Protein AF-0000000086521861 (afdb_homodimer)

Sequence (276 aa):
MRYLLDTNILSEQTKPLPDPNVISRLELDGIFACTSATVWHELWHGIHLMPTSQRQQELTDYMTMLVEDGLEILPFCQHAAEWLAQERVRLKRLGLTPSKYDSEIAAVAIVNHLTIVTRNVDDFASFADVRVENWFGLMRYLLDTNILSEQTKPLPDPNVISRLELDGIFACTSATVWHELWHGIHLMPTSQRQQELTDYMTMLVEDGLEILPFCQHAAEWLAQERVRLKRLGLTPSKYDSEIAAVAIVNHLTIVTRNVDDFASFADVRVENWFGL

pLDDT: mean 96.85, std 4.23, range [57.0, 98.94]

Organism: NCBI:txid111769

Solvent-accessible surface area (backbone atoms only — not comparable to full-atom values): 14800 Å² total; per-residue (Å²): 132,40,33,32,44,31,58,66,50,64,52,34,75,74,42,97,78,47,59,66,39,42,53,51,47,42,73,72,47,41,92,42,37,30,28,37,11,67,41,52,18,51,53,49,27,55,49,64,67,46,64,95,45,73,66,38,50,52,51,52,51,49,57,52,45,43,48,74,72,59,47,45,56,39,42,43,27,51,67,21,19,52,51,36,17,53,49,51,49,57,34,45,75,72,74,43,80,75,54,68,65,56,46,50,50,50,20,40,25,51,74,65,68,24,32,34,32,28,79,64,56,74,76,49,65,83,50,83,87,57,45,71,43,61,52,64,93,105,132,40,34,30,44,31,58,65,50,64,53,36,77,74,43,96,78,47,58,65,38,42,55,51,46,42,74,73,46,41,91,41,37,29,30,37,11,68,40,51,18,52,54,48,28,54,48,65,66,45,65,95,45,72,66,40,51,52,51,52,51,48,56,53,46,43,48,73,72,59,48,45,57,40,42,44,27,50,67,21,19,53,52,36,18,53,50,52,47,56,34,44,77,71,75,43,80,74,55,70,67,56,46,50,51,50,21,40,24,50,74,66,67,26,31,34,31,30,80,64,55,75,77,48,64,83,51,85,88,56,46,72,42,62,52,62,91,104

Radius of gyration: 19.97 Å; Cα contacts (8 Å, |Δi|>4): 430; chains: 2; bounding box: 39×59×50 Å

Secondary structure (DSSP, 8-state):
--EEE-HHHHHHTTSSS--HHHHHHHHHHGGGEEEEHHHHHHHHHHHHHSPSSHHHHHHHHHHHHHHHTT-EEE-B-HHHHHHHHHHHHHHHHTT----HHHHHHHHHHHHTT-EEE-S-GGGGTTSTT-EEE--TT-/--EEE-HHHHHHTTSSS--HHHHHHHHHHGGGEEEEHHHHHHHHHHHHHSPSSHHHHHHHHHHHHHHHTT-EEE-B-HHHHHHHHHHHHHHHHTT----HHHHHHHHHHHHTT-EEE-S-GGGGTTSTT-EEE--TT-

Nearest PDB structures (foldseek):
  5ecy-assembly1_E  TM=9.125E-01  e=4.228E-10  Shigella flexneri
  5ecw-assembly1_A  TM=8.843E-01  e=7.885E-10  Shigella flexneri
  3zvk-assembly1_B  TM=8.730E-01  e=5.097E-10  Rickettsia felis
  3tnd-assembly1_G  TM=8.918E-01  e=2.421E-09  Shigella flexneri
  9h6a-assembly1_A  TM=9.054E-01  e=4.243E-09  Escherichia coli KLY

Foldseek 3Di:
DAEAEALCLLVQVLDPDHFVLSVVCCVVRVVRYAYEPLRVVVQVVVLVPDPDDPSSVVSVVSSVVCVVVPHHYHYLDPQLVVLLVVQQVVQVVVVHDADPSLSSRQSRCVVVVHEYEDCPVVSCVSGPPHHYDYSGPD/DAEAEALCLLVQVLDPDHFPLSVVCCVVRVVRYAYEPLRVVVQVVVLVPDPDDPSSVVSVVSSVVCVVVPHHYHYLDPQLVVLLVVQCVVQVVVVHDADPSLSSRQSRCVVVVHEYEDCPVVSCVSGPPHHYDYSGPD

InterPro domains:
  IPR002716 PIN domain [PF01850] (3-128)
  IPR029060 PIN-like domain superfamily [SSF88723] (1-136)
  IPR050556 Type II toxin-antitoxin system RNase [PTHR33653] (1-135)

Structure (mmCIF, N/CA/C/O backbone):
data_AF-0000000086521861-model_v1
#
loop_
_entity.id
_entity.type
_entity.pdbx_description
1 polymer 'Type II toxin-antitoxin system VapC family toxin'
#
loop_
_atom_site.group_PDB
_atom_site.id
_atom_site.type_symbol
_atom_site.label_atom_id
_atom_site.label_alt_id
_atom_site.label_comp_id
_atom_site.label_asym_id
_atom_site.label_entity_id
_atom_site.label_seq_id
_atom_site.pdbx_PDB_ins_code
_atom_site.Cartn_x
_atom_site.Cartn_y
_atom_site.Cartn_z
_atom_site.occupancy
_atom_site.B_iso_or_equiv
_atom_site.auth_seq_id
_atom_site.auth_comp_id
_atom_site.auth_asym_id
_atom_site.auth_atom_id
_atom_site.pdbx_PDB_model_num
ATOM 1 N N . MET A 1 1 ? 4.352 -3.938 -24.75 1 82.62 1 MET A N 1
ATOM 2 C CA . MET A 1 1 ? 3.375 -3.811 -23.672 1 82.62 1 MET A CA 1
ATOM 3 C C . MET A 1 1 ? 3.822 -4.59 -22.438 1 82.62 1 MET A C 1
ATOM 5 O O . MET A 1 1 ? 4.434 -5.652 -22.562 1 82.62 1 MET A O 1
ATOM 9 N N . ARG A 1 2 ? 3.777 -3.975 -21.266 1 96 2 ARG A N 1
ATOM 10 C CA . ARG A 1 2 ? 4.125 -4.703 -20.047 1 96 2 ARG A CA 1
ATOM 11 C C . ARG A 1 2 ? 2.877 -5.031 -19.234 1 96 2 ARG A C 1
ATOM 13 O O . ARG A 1 2 ? 1.851 -4.363 -19.359 1 96 2 ARG A O 1
ATOM 20 N N . TYR A 1 3 ? 2.977 -6.098 -18.484 1 98.56 3 TYR A N 1
ATOM 21 C CA . TYR A 1 3 ? 1.83 -6.656 -17.766 1 98.56 3 TYR A CA 1
ATOM 22 C C . TYR A 1 3 ? 2.076 -6.672 -16.266 1 98.56 3 TYR A C 1
ATOM 24 O O . TYR A 1 3 ? 3.184 -6.98 -15.82 1 98.56 3 TYR A O 1
ATOM 32 N N . LEU A 1 4 ? 1.048 -6.285 -15.57 1 98.88 4 LEU A N 1
ATOM 33 C CA . LEU A 1 4 ? 1.016 -6.492 -14.125 1 98.88 4 LEU A CA 1
ATOM 34 C C . LEU A 1 4 ? 0.157 -7.699 -13.766 1 98.88 4 LEU A C 1
ATOM 36 O O . LEU A 1 4 ? -1.066 -7.66 -13.914 1 98.88 4 LEU A O 1
ATOM 40 N N . LEU A 1 5 ? 0.805 -8.719 -13.312 1 98.69 5 LEU A N 1
ATOM 41 C CA . LEU A 1 5 ? 0.095 -9.961 -13.039 1 98.69 5 LEU A CA 1
ATOM 42 C C . LEU A 1 5 ? -0.582 -9.922 -11.672 1 98.69 5 LEU A C 1
ATOM 44 O O . LEU A 1 5 ? 0.065 -9.633 -10.664 1 98.69 5 LEU A O 1
ATOM 48 N N . ASP A 1 6 ? -1.857 -10.164 -11.68 1 98.31 6 ASP A N 1
ATOM 49 C CA . ASP A 1 6 ? -2.652 -10.25 -10.461 1 98.31 6 ASP A CA 1
ATOM 50 C C . ASP A 1 6 ? -2.469 -11.609 -9.781 1 98.31 6 ASP A C 1
ATOM 52 O O . AS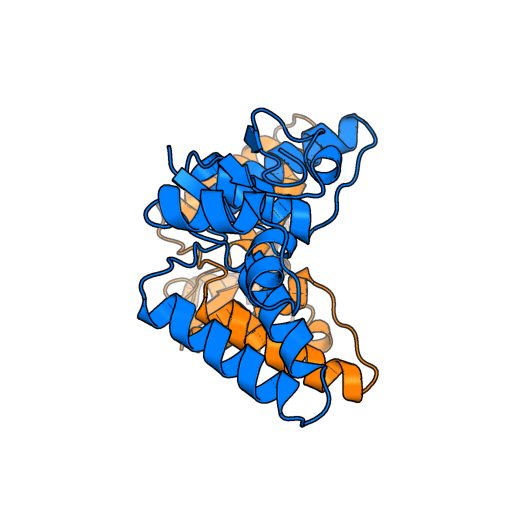P A 1 6 ? -1.785 -12.484 -10.312 1 98.31 6 ASP A O 1
ATOM 56 N N . THR A 1 7 ? -3.045 -11.703 -8.617 1 97.81 7 THR A N 1
ATOM 57 C CA . THR A 1 7 ? -2.875 -12.875 -7.773 1 97.81 7 THR A CA 1
ATOM 58 C C . THR A 1 7 ? -3.344 -14.133 -8.492 1 97.81 7 THR A C 1
ATOM 60 O O . THR A 1 7 ? -2.65 -15.156 -8.484 1 97.81 7 THR A O 1
ATOM 63 N N . ASN A 1 8 ? -4.484 -14.047 -9.164 1 97.19 8 ASN A N 1
ATOM 64 C CA . ASN A 1 8 ? -5.059 -15.25 -9.773 1 97.19 8 ASN A CA 1
ATOM 65 C C . ASN A 1 8 ? -4.227 -15.719 -10.961 1 97.19 8 ASN A C 1
ATOM 67 O O . ASN A 1 8 ? -4.254 -16.906 -11.312 1 97.19 8 ASN A O 1
ATOM 71 N N . ILE A 1 9 ? -3.447 -14.867 -11.57 1 97.75 9 ILE A N 1
ATOM 72 C CA . ILE A 1 9 ? -2.588 -15.266 -12.68 1 97.75 9 ILE A CA 1
ATOM 73 C C . ILE A 1 9 ? -1.362 -16 -12.141 1 97.75 9 ILE A C 1
ATOM 75 O O . ILE A 1 9 ? -1.031 -17.094 -12.617 1 97.75 9 ILE A O 1
ATOM 79 N N . LEU A 1 10 ? -0.712 -15.422 -11.164 1 97.38 10 LEU A N 1
ATOM 80 C CA . LEU A 1 10 ? 0.483 -16.031 -10.586 1 97.38 10 LEU A CA 1
ATOM 81 C C . LEU A 1 10 ? 0.15 -17.344 -9.906 1 97.38 10 LEU A C 1
ATOM 83 O O . LEU A 1 10 ? 0.899 -18.328 -10.031 1 97.38 10 LEU A O 1
ATOM 87 N N . SER A 1 11 ? -0.965 -17.391 -9.242 1 96.5 11 SER A N 1
ATOM 88 C CA . SER A 1 11 ? -1.351 -18.609 -8.539 1 96.5 11 SER A CA 1
ATOM 89 C C . SER A 1 11 ? -1.767 -19.703 -9.523 1 96.5 11 SER A C 1
ATOM 91 O O . SER A 1 11 ? -1.691 -20.891 -9.203 1 96.5 11 SER A O 1
ATOM 93 N N . GLU A 1 12 ? -2.215 -19.312 -10.672 1 96 12 GLU A N 1
ATOM 94 C CA . GLU A 1 12 ? -2.693 -20.281 -11.656 1 96 12 GLU A CA 1
ATOM 95 C C . GLU A 1 12 ? -1.597 -21.281 -12.031 1 96 12 GLU A C 1
ATOM 97 O O . GLU A 1 12 ? -1.862 -22.469 -12.203 1 96 12 GLU A O 1
ATOM 102 N N . GLN A 1 13 ? -0.402 -20.828 -12.102 1 92.88 13 GLN A N 1
ATOM 103 C CA . GLN A 1 13 ? 0.735 -21.625 -12.531 1 92.88 13 GLN A CA 1
ATOM 104 C C . GLN A 1 13 ? 1.032 -22.734 -11.531 1 92.88 13 GLN A C 1
ATOM 106 O O . GLN A 1 13 ? 1.73 -23.703 -11.852 1 92.88 13 GLN A O 1
ATOM 111 N N . THR A 1 14 ? 0.553 -22.594 -10.281 1 94.44 14 THR A N 1
ATOM 112 C CA . THR A 1 14 ? 0.896 -23.547 -9.227 1 94.44 14 THR A CA 1
ATOM 113 C C . THR A 1 14 ? -0.195 -24.594 -9.078 1 94.44 14 THR A C 1
ATOM 115 O O . THR A 1 14 ? -0.066 -25.516 -8.266 1 94.44 14 THR A O 1
ATOM 118 N N . LYS A 1 15 ? -1.236 -24.5 -9.852 1 94.5 15 LYS A N 1
ATOM 119 C CA . LYS A 1 15 ? -2.332 -25.453 -9.773 1 94.5 15 LYS A CA 1
ATOM 120 C C . LYS A 1 15 ? -1.964 -26.766 -10.461 1 94.5 15 LYS A C 1
ATOM 122 O O . LYS A 1 15 ? -1.198 -26.766 -11.43 1 94.5 15 LYS A O 1
ATOM 127 N N . PRO A 1 16 ? -2.613 -27.875 -9.938 1 93.31 16 PRO A N 1
ATOM 128 C CA . PRO A 1 16 ? -2.363 -29.172 -10.578 1 93.31 16 PRO A CA 1
ATOM 129 C C . PRO A 1 16 ? -2.787 -29.188 -12.047 1 93.31 16 PRO A C 1
ATOM 131 O O . PRO A 1 16 ? -2.1 -29.781 -12.883 1 93.31 16 PRO A O 1
ATOM 134 N N . LEU A 1 17 ? -3.896 -28.578 -12.344 1 95.12 17 LEU A N 1
ATOM 135 C CA . LEU A 1 17 ? -4.402 -28.453 -13.703 1 95.12 17 LEU A CA 1
ATOM 136 C C . LEU A 1 17 ? -4.617 -26.984 -14.062 1 95.12 17 LEU A C 1
ATOM 138 O O . LEU A 1 17 ? -5.754 -26.5 -14.078 1 95.12 17 LEU A O 1
ATOM 142 N N . PRO A 1 18 ? -3.512 -26.359 -14.383 1 96.62 18 PRO A N 1
A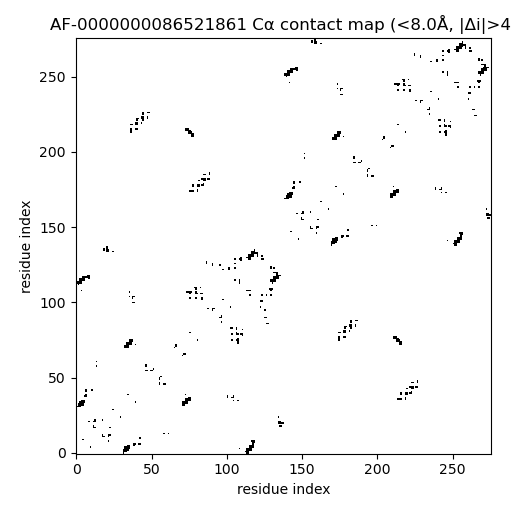TOM 143 C CA . PRO A 1 18 ? -3.627 -24.938 -14.703 1 96.62 18 PRO A CA 1
ATOM 144 C C . PRO A 1 18 ? -4.359 -24.688 -16.016 1 96.62 18 PRO A C 1
ATOM 146 O O . PRO A 1 18 ? -4.43 -25.562 -16.875 1 96.62 18 PRO A O 1
ATOM 149 N N . ASP A 1 19 ? -4.988 -23.5 -16.156 1 97.75 19 ASP A N 1
ATOM 150 C CA . ASP A 1 19 ? -5.613 -23.078 -17.406 1 97.75 19 ASP A CA 1
ATOM 151 C C . ASP A 1 19 ? -4.582 -23 -18.531 1 97.75 19 ASP A C 1
ATOM 153 O O . ASP A 1 19 ? -3.596 -22.266 -18.422 1 97.75 19 ASP A O 1
ATOM 157 N N . PRO A 1 20 ? -4.809 -23.719 -19.609 1 96.69 20 PRO A N 1
ATOM 158 C CA . PRO A 1 20 ? -3.777 -23.781 -20.641 1 96.69 20 PRO A CA 1
ATOM 159 C C . PRO A 1 20 ? -3.523 -22.438 -21.312 1 96.69 20 PRO A C 1
ATOM 161 O O . PRO A 1 20 ? -2.402 -22.156 -21.75 1 96.69 20 PRO A O 1
ATOM 164 N N . ASN A 1 21 ? -4.504 -21.609 -21.391 1 97.31 21 ASN A N 1
ATOM 165 C CA . ASN A 1 21 ? -4.324 -20.297 -22 1 97.31 21 ASN A CA 1
ATOM 166 C C . ASN A 1 21 ? -3.42 -19.406 -21.156 1 97.31 21 ASN A C 1
ATOM 168 O O . ASN A 1 21 ? -2.566 -18.688 -21.688 1 97.31 21 ASN A O 1
ATOM 172 N N . VAL A 1 22 ? -3.682 -19.422 -19.844 1 97.81 22 VAL A N 1
ATOM 173 C CA . VAL A 1 22 ? -2.838 -18.641 -18.938 1 97.81 22 VAL A CA 1
ATOM 174 C C . VAL A 1 22 ? -1.386 -19.094 -19.078 1 97.81 22 VAL A C 1
ATOM 176 O O . VAL A 1 22 ? -0.478 -18.266 -19.172 1 97.81 22 VAL A O 1
ATOM 179 N N . ILE A 1 23 ? -1.136 -20.422 -19.125 1 96.75 23 ILE A N 1
ATOM 180 C CA . ILE A 1 23 ? 0.213 -20.969 -19.219 1 96.75 23 ILE A CA 1
ATOM 181 C C . ILE A 1 23 ? 0.853 -20.547 -20.531 1 96.75 23 ILE A C 1
ATOM 183 O O . ILE A 1 23 ? 2.01 -20.109 -20.562 1 96.75 23 ILE A O 1
ATOM 187 N N . SER A 1 24 ? 0.107 -20.609 -21.625 1 96.62 24 SER A N 1
ATOM 188 C CA . SER A 1 24 ? 0.605 -20.219 -22.938 1 96.62 24 SER A CA 1
ATOM 189 C C . SER A 1 24 ? 0.989 -18.734 -22.969 1 96.62 24 SER A C 1
ATOM 191 O O . SER A 1 24 ? 2.043 -18.375 -23.5 1 96.62 24 SER A O 1
ATOM 193 N N . ARG A 1 25 ? 0.107 -17.922 -22.375 1 96.25 25 ARG A N 1
ATOM 194 C CA . ARG A 1 25 ? 0.368 -16.484 -22.359 1 96.25 25 ARG A CA 1
ATOM 195 C C . ARG A 1 25 ? 1.604 -16.172 -21.516 1 96.25 25 ARG A C 1
ATOM 197 O O . ARG A 1 25 ? 2.391 -15.289 -21.875 1 96.25 25 ARG A O 1
ATOM 204 N N . LEU A 1 26 ? 1.742 -16.844 -20.422 1 95.25 26 LEU A N 1
ATOM 205 C CA . LEU A 1 26 ? 2.918 -16.641 -19.578 1 95.25 26 LEU A CA 1
ATOM 206 C C . LEU A 1 26 ? 4.188 -17.047 -20.328 1 95.25 26 LEU A C 1
ATOM 208 O O . LEU A 1 26 ? 5.227 -16.406 -20.188 1 95.25 26 LEU A O 1
ATOM 212 N N . GLU A 1 27 ? 4.152 -18.109 -21.031 1 93.62 27 GLU A N 1
ATOM 213 C CA . GLU A 1 27 ? 5.301 -18.547 -21.812 1 93.62 27 GLU A CA 1
ATOM 214 C C . GLU A 1 27 ? 5.668 -17.531 -22.891 1 93.62 27 GLU A C 1
ATOM 216 O O . GLU A 1 27 ? 6.848 -17.281 -23.141 1 93.62 27 GLU A O 1
ATOM 221 N N . LEU A 1 28 ? 4.695 -16.922 -23.438 1 92.44 28 LEU A N 1
ATOM 222 C CA . LEU A 1 28 ? 4.895 -16.016 -24.562 1 92.44 28 LEU A CA 1
ATOM 223 C C . LEU A 1 28 ? 5.246 -14.609 -24.078 1 92.44 28 LEU A C 1
ATOM 225 O O . LEU A 1 28 ? 6.105 -13.945 -24.656 1 92.44 28 LEU A O 1
ATOM 229 N N . ASP A 1 29 ? 4.586 -14.195 -23 1 90.81 29 ASP A N 1
ATOM 230 C CA . ASP A 1 29 ? 4.629 -12.789 -22.625 1 90.81 29 ASP A CA 1
ATOM 231 C C . ASP A 1 29 ? 5.234 -12.609 -21.234 1 90.81 29 ASP A C 1
ATOM 233 O O . ASP A 1 29 ? 5.367 -11.484 -20.75 1 90.81 29 ASP A O 1
ATOM 237 N N . GLY A 1 30 ? 5.664 -13.711 -20.656 1 88.94 30 GLY A N 1
ATOM 238 C CA . GLY A 1 30 ? 6.137 -13.68 -19.281 1 88.94 30 GLY A CA 1
ATOM 239 C C . GLY A 1 30 ? 7.332 -12.766 -19.078 1 88.94 30 GLY A C 1
ATOM 240 O O . GLY A 1 30 ? 7.508 -12.188 -18 1 88.94 30 GLY A O 1
ATOM 241 N N . ILE A 1 31 ? 8.125 -12.586 -20.078 1 90.06 31 ILE A N 1
ATOM 242 C CA . ILE A 1 31 ? 9.328 -11.766 -20 1 90.06 31 ILE A CA 1
ATOM 243 C C . ILE A 1 31 ? 8.945 -10.297 -19.859 1 90.06 31 ILE A C 1
ATOM 245 O O . ILE A 1 31 ? 9.758 -9.477 -19.422 1 90.06 31 ILE A O 1
ATOM 249 N N . PHE A 1 32 ? 7.734 -9.945 -20.109 1 94 32 PHE A N 1
ATOM 250 C CA . PHE A 1 32 ? 7.242 -8.578 -20.016 1 94 32 PHE A CA 1
ATOM 251 C C . PHE A 1 32 ? 6.391 -8.391 -18.766 1 94 32 PHE A C 1
ATOM 253 O O . PHE A 1 32 ? 5.746 -7.352 -18.594 1 94 32 PHE A O 1
ATOM 260 N N . ALA A 1 33 ? 6.434 -9.375 -17.953 1 96.69 33 ALA A N 1
ATOM 261 C CA . ALA A 1 33 ? 5.512 -9.367 -16.812 1 96.69 33 ALA A CA 1
ATOM 262 C C . ALA A 1 33 ? 6.207 -8.883 -15.547 1 96.69 33 ALA A C 1
ATOM 264 O O . ALA A 1 33 ? 7.406 -9.102 -15.367 1 96.69 33 ALA A O 1
ATOM 265 N N . CYS A 1 34 ? 5.512 -8.172 -14.742 1 98.69 34 CYS A N 1
ATOM 266 C CA . CYS A 1 34 ? 5.832 -7.832 -13.359 1 98.69 34 CYS A CA 1
ATOM 267 C C . CYS A 1 34 ? 4.613 -8 -12.461 1 98.69 34 CYS A C 1
ATOM 269 O O . CYS A 1 34 ? 3.572 -8.484 -12.906 1 98.69 34 CYS A O 1
ATOM 271 N N . THR A 1 35 ? 4.805 -7.824 -11.227 1 98.81 35 THR A N 1
ATOM 272 C CA . THR A 1 35 ? 3.688 -7.773 -10.289 1 98.81 35 THR A CA 1
ATOM 273 C C . THR A 1 35 ? 3.887 -6.656 -9.273 1 98.81 35 THR A C 1
ATOM 275 O O . THR A 1 35 ? 4.883 -5.934 -9.32 1 98.81 35 THR A O 1
ATOM 278 N N . SER A 1 36 ? 2.85 -6.441 -8.477 1 98.88 36 SER A N 1
ATOM 279 C CA . SER A 1 36 ? 2.926 -5.363 -7.492 1 98.88 36 SER A CA 1
ATOM 280 C C . SER A 1 36 ? 3.26 -5.906 -6.105 1 98.88 36 SER A C 1
ATOM 282 O O . SER A 1 36 ? 2.988 -7.07 -5.805 1 98.88 36 SER A O 1
ATOM 284 N N . ALA A 1 37 ? 3.859 -5.023 -5.293 1 98.94 37 ALA A N 1
ATOM 285 C CA . ALA A 1 37 ? 4.109 -5.375 -3.898 1 98.94 37 ALA A CA 1
ATOM 286 C C . ALA A 1 37 ? 2.818 -5.773 -3.191 1 98.94 37 ALA A C 1
ATOM 288 O O . ALA A 1 37 ? 2.824 -6.641 -2.314 1 98.94 37 ALA A O 1
ATOM 289 N N . THR A 1 38 ? 1.705 -5.172 -3.582 1 98.88 38 THR A N 1
ATOM 290 C CA . THR A 1 38 ? 0.402 -5.496 -3.014 1 98.88 38 THR A CA 1
ATOM 291 C C . THR A 1 38 ? 0.018 -6.938 -3.334 1 98.88 38 THR A C 1
ATOM 293 O O . THR A 1 38 ? -0.397 -7.688 -2.447 1 98.88 38 THR A O 1
ATOM 296 N N . VAL A 1 39 ? 0.175 -7.348 -4.582 1 98.81 39 VAL A N 1
ATOM 297 C CA . VAL A 1 39 ? -0.106 -8.719 -4.992 1 98.81 39 VAL A CA 1
ATOM 298 C C . VAL A 1 39 ? 0.853 -9.68 -4.289 1 98.81 39 VAL A C 1
ATOM 300 O O . VAL A 1 39 ? 0.438 -10.727 -3.787 1 98.81 39 VAL A O 1
ATOM 303 N N . TRP A 1 40 ? 2.107 -9.25 -4.234 1 98.88 40 TRP A N 1
ATOM 304 C CA . TRP A 1 40 ? 3.15 -10.047 -3.6 1 98.88 40 TRP A CA 1
ATOM 305 C C . TRP A 1 40 ? 2.824 -10.305 -2.131 1 98.88 40 TRP A C 1
ATOM 307 O O . TRP A 1 40 ? 2.967 -11.43 -1.642 1 98.88 40 TRP A O 1
ATOM 317 N N . HIS A 1 41 ? 2.354 -9.297 -1.468 1 98.81 41 HIS A N 1
ATOM 318 C CA . HIS A 1 41 ? 1.919 -9.375 -0.077 1 98.81 41 HIS A CA 1
ATOM 319 C C . HIS A 1 41 ? 0.808 -10.398 0.1 1 98.81 41 HIS A C 1
ATOM 321 O O . HIS A 1 41 ? 0.866 -11.234 1.008 1 98.81 41 HIS A O 1
ATOM 327 N N . GLU A 1 42 ? -0.14 -10.359 -0.745 1 98.31 42 GLU A N 1
ATOM 328 C CA . GLU A 1 42 ? -1.287 -11.258 -0.643 1 98.31 42 GLU A CA 1
ATOM 329 C C . GLU A 1 42 ? -0.876 -12.703 -0.878 1 98.31 42 GLU A C 1
ATOM 331 O O . GLU A 1 42 ? -1.338 -13.609 -0.178 1 98.31 42 GLU A O 1
ATOM 336 N N . LEU A 1 43 ? -0.044 -12.914 -1.845 1 98.44 43 LEU A N 1
ATOM 337 C CA . LEU A 1 43 ? 0.421 -14.266 -2.158 1 98.44 43 LEU A CA 1
ATOM 338 C C . LEU A 1 43 ? 1.188 -14.859 -0.984 1 98.44 43 LEU A C 1
ATOM 340 O O . LEU A 1 43 ? 0.898 -15.977 -0.552 1 98.44 43 LEU A O 1
ATOM 344 N N . TRP A 1 44 ? 2.121 -14.086 -0.447 1 98.69 44 TRP A N 1
ATOM 345 C CA . TRP A 1 44 ? 2.896 -14.578 0.689 1 98.69 44 TRP A CA 1
ATOM 346 C C . TRP A 1 44 ? 2.002 -14.797 1.905 1 98.69 44 TRP A C 1
ATOM 348 O O . TRP A 1 44 ? 2.168 -15.773 2.639 1 98.69 44 TRP A O 1
ATOM 358 N N . HIS A 1 45 ? 1.092 -13.852 2.141 1 98.38 45 HIS A N 1
ATOM 359 C CA . HIS A 1 45 ? 0.171 -14.016 3.26 1 98.38 45 HIS A CA 1
ATOM 360 C C . HIS A 1 45 ? -0.586 -15.336 3.162 1 98.38 45 HIS A C 1
ATOM 362 O O . HIS A 1 45 ? -0.719 -16.062 4.156 1 98.38 45 HIS A O 1
ATOM 368 N N . GLY A 1 46 ? -1.092 -15.641 1.973 1 97.88 46 GLY A N 1
ATOM 369 C CA . GLY A 1 46 ? -1.777 -16.906 1.746 1 97.88 46 GLY A CA 1
ATOM 370 C C . GLY A 1 46 ? -0.915 -18.109 2.047 1 97.88 46 GLY A C 1
ATOM 371 O O . GLY A 1 46 ? -1.374 -19.078 2.674 1 97.88 46 GLY A O 1
ATOM 372 N N . ILE A 1 47 ? 0.282 -18.062 1.611 1 98.19 47 ILE A N 1
ATOM 373 C CA . ILE A 1 47 ? 1.209 -19.172 1.799 1 98.19 47 ILE A CA 1
ATOM 374 C C . ILE A 1 47 ? 1.493 -19.359 3.287 1 98.19 47 ILE A C 1
ATOM 376 O O . ILE A 1 47 ? 1.46 -20.484 3.795 1 98.19 47 ILE A O 1
ATOM 380 N N . HIS A 1 48 ? 1.7 -18.219 3.998 1 98 48 HIS A N 1
ATOM 381 C CA . HIS A 1 48 ? 2.041 -18.281 5.414 1 98 48 HIS A CA 1
ATOM 382 C C . HIS A 1 48 ? 0.866 -18.797 6.246 1 98 48 HIS A C 1
ATOM 384 O O . HIS A 1 48 ? 1.055 -19.281 7.359 1 98 48 HIS A O 1
ATOM 390 N N . LEU A 1 49 ? -0.341 -18.656 5.727 1 97.75 49 LEU A N 1
ATOM 391 C CA . LEU A 1 49 ? -1.53 -19.125 6.434 1 97.75 49 LEU A CA 1
ATOM 392 C C . LEU A 1 49 ? -1.667 -20.641 6.336 1 97.75 49 LEU A C 1
ATOM 394 O O . LEU A 1 49 ? -2.402 -21.25 7.113 1 97.75 49 LEU A O 1
ATOM 398 N N . MET A 1 50 ? -1.024 -21.219 5.336 1 97.38 50 MET A N 1
ATOM 399 C CA . MET A 1 50 ? -1.13 -22.656 5.117 1 97.38 50 MET A CA 1
ATOM 400 C C . MET A 1 50 ? -0.418 -23.422 6.227 1 97.38 50 MET A C 1
ATOM 402 O O . MET A 1 50 ? 0.609 -22.984 6.738 1 97.38 50 MET A O 1
ATOM 406 N N . PRO A 1 51 ? -0.996 -24.609 6.543 1 96.06 51 PRO A N 1
ATOM 407 C CA . PRO A 1 51 ? -0.22 -25.469 7.43 1 96.06 51 PRO A CA 1
ATOM 408 C C . PRO A 1 51 ? 1.088 -25.938 6.797 1 96.06 51 PRO A C 1
ATOM 410 O O . PRO A 1 51 ? 1.209 -25.969 5.57 1 96.06 51 PRO A O 1
ATOM 413 N N . THR A 1 52 ? 1.998 -26.25 7.762 1 95.5 52 THR A N 1
ATOM 414 C CA . THR A 1 52 ? 3.236 -26.844 7.266 1 95.5 52 THR A CA 1
ATOM 415 C C . THR A 1 52 ? 2.947 -28.125 6.477 1 95.5 52 THR A C 1
ATOM 417 O O . THR A 1 52 ? 2.303 -29.031 6.984 1 95.5 52 THR A O 1
ATOM 420 N N . SER A 1 53 ? 3.279 -28.109 5.219 1 97.12 53 SER A N 1
ATOM 421 C CA . SER A 1 53 ? 3.016 -29.219 4.293 1 97.12 53 SER A CA 1
ATOM 422 C C . SER A 1 53 ? 3.939 -29.141 3.078 1 97.12 53 SER A C 1
ATOM 424 O O . SER A 1 53 ? 4.652 -28.156 2.891 1 97.12 53 SER A O 1
ATOM 426 N N . GLN A 1 54 ? 3.98 -30.219 2.381 1 96.5 54 GLN A N 1
ATOM 427 C CA . GLN A 1 54 ? 4.727 -30.234 1.127 1 96.5 54 GLN A CA 1
ATOM 428 C C . GLN A 1 54 ? 4.219 -29.172 0.165 1 96.5 54 GLN A C 1
ATOM 430 O O . GLN A 1 54 ? 5.008 -28.531 -0.531 1 96.5 54 GLN A O 1
ATOM 435 N N . ARG A 1 55 ? 2.938 -28.969 0.2 1 96.06 55 ARG A N 1
ATOM 436 C CA . ARG A 1 55 ? 2.34 -27.969 -0.678 1 96.06 55 ARG A CA 1
ATOM 437 C C . ARG A 1 55 ? 2.809 -26.562 -0.309 1 96.06 55 ARG A C 1
ATOM 439 O O . ARG A 1 55 ? 3.127 -25.75 -1.187 1 96.06 55 ARG A O 1
ATOM 446 N N . GLN A 1 56 ? 2.805 -26.266 0.926 1 97.25 56 GLN A N 1
ATOM 447 C CA . GLN A 1 56 ? 3.287 -24.969 1.389 1 97.25 56 GLN A CA 1
ATOM 448 C C . GLN A 1 56 ? 4.734 -24.75 0.97 1 97.25 56 GLN A C 1
ATOM 450 O O . GLN A 1 56 ? 5.094 -23.656 0.532 1 97.25 56 GLN A O 1
ATOM 455 N N . GLN A 1 57 ? 5.543 -25.719 1.104 1 97.44 57 GLN A N 1
ATOM 456 C CA . GLN A 1 57 ? 6.949 -25.625 0.723 1 97.44 57 GLN A CA 1
ATOM 457 C C . GLN A 1 57 ? 7.098 -25.422 -0.783 1 97.44 57 GLN A C 1
ATOM 459 O O . GLN A 1 57 ? 7.93 -24.641 -1.231 1 97.44 57 GLN A O 1
ATOM 464 N N . GLU A 1 58 ? 6.34 -26.125 -1.503 1 96.62 58 GLU A N 1
ATOM 465 C CA . GLU A 1 58 ? 6.367 -26 -2.955 1 96.62 58 GLU A CA 1
ATOM 466 C C . GLU A 1 58 ? 6 -24.578 -3.383 1 96.62 58 GLU A C 1
ATOM 468 O O . GLU A 1 58 ? 6.621 -24.016 -4.289 1 96.62 58 GLU A O 1
ATOM 473 N N . LEU A 1 59 ? 5.023 -24.047 -2.764 1 97.62 59 LEU A N 1
ATOM 474 C CA . LEU A 1 59 ? 4.598 -22.688 -3.078 1 97.62 59 LEU A CA 1
ATOM 475 C C . LEU A 1 59 ? 5.664 -21.672 -2.666 1 97.62 59 LEU A C 1
ATOM 477 O O . LEU A 1 59 ? 5.914 -20.703 -3.383 1 97.62 59 LEU A O 1
ATOM 481 N N . THR A 1 60 ? 6.246 -21.859 -1.523 1 98 60 THR A N 1
ATOM 482 C CA . THR A 1 60 ? 7.348 -21.016 -1.073 1 98 60 THR A CA 1
ATOM 483 C C . THR A 1 60 ? 8.492 -21.047 -2.086 1 98 60 THR A C 1
ATOM 485 O O . THR A 1 60 ? 9.023 -19.984 -2.451 1 98 60 THR A O 1
ATOM 488 N N . ASP A 1 61 ? 8.836 -22.219 -2.555 1 97.75 61 ASP A N 1
ATOM 489 C CA . ASP A 1 61 ? 9.898 -22.375 -3.547 1 97.75 61 ASP A CA 1
ATOM 490 C C . ASP A 1 61 ? 9.523 -21.688 -4.859 1 97.75 61 ASP A C 1
ATOM 492 O O . ASP A 1 61 ? 10.375 -21.062 -5.496 1 97.75 61 ASP A O 1
ATOM 496 N N . TYR A 1 62 ? 8.305 -21.812 -5.18 1 97.38 62 TYR A N 1
ATOM 497 C CA . TYR A 1 62 ? 7.805 -21.172 -6.398 1 97.38 62 TYR A CA 1
ATOM 498 C C . TYR A 1 62 ? 7.957 -19.656 -6.332 1 97.38 62 TYR A C 1
ATOM 500 O O . TYR A 1 62 ? 8.469 -19.047 -7.266 1 97.38 62 TYR A O 1
ATOM 508 N N . MET A 1 63 ? 7.562 -19.062 -5.215 1 97.81 63 MET A N 1
ATOM 509 C CA . MET A 1 63 ? 7.66 -17.625 -5.027 1 97.81 63 MET A CA 1
ATOM 510 C C . MET A 1 63 ? 9.117 -17.172 -5.094 1 97.81 63 MET A C 1
ATOM 512 O O . MET A 1 63 ? 9.422 -16.156 -5.723 1 97.81 63 MET A O 1
ATOM 516 N N . THR A 1 64 ? 9.961 -17.891 -4.473 1 97.38 64 THR A N 1
ATOM 517 C CA . THR A 1 64 ? 11.391 -17.578 -4.465 1 97.38 64 THR A CA 1
ATOM 518 C C . THR A 1 64 ? 11.969 -17.656 -5.875 1 97.38 64 THR A C 1
ATOM 520 O O . THR A 1 64 ? 12.727 -16.781 -6.289 1 97.38 64 THR A O 1
ATOM 523 N N . MET A 1 65 ? 11.555 -18.656 -6.594 1 96.75 65 MET A N 1
ATOM 524 C CA . MET A 1 65 ? 12.031 -18.859 -7.961 1 96.75 65 MET A CA 1
ATOM 525 C C . MET A 1 65 ? 11.602 -17.719 -8.867 1 96.75 65 MET A C 1
ATOM 527 O O . MET A 1 65 ? 12.352 -17.297 -9.75 1 96.75 65 MET A O 1
ATOM 531 N N . LEU A 1 66 ? 10.398 -17.203 -8.672 1 96.69 66 LEU A N 1
ATOM 532 C CA . LEU A 1 66 ? 9.891 -16.109 -9.5 1 96.69 66 LEU A CA 1
ATOM 533 C C . LEU A 1 66 ? 10.812 -14.906 -9.422 1 96.69 66 LEU A C 1
ATOM 535 O O . LEU A 1 66 ? 11.141 -14.305 -10.453 1 96.69 66 LEU A O 1
ATOM 539 N N . VAL A 1 67 ? 11.242 -14.531 -8.25 1 96.88 67 VAL A N 1
ATOM 540 C CA . VAL A 1 67 ? 12.109 -13.375 -8.055 1 96.88 67 VAL A CA 1
ATOM 541 C C . VAL A 1 67 ? 13.5 -13.68 -8.609 1 96.88 67 VAL A C 1
ATOM 543 O O . VAL A 1 67 ? 14.125 -12.828 -9.25 1 96.88 67 VAL A O 1
ATOM 546 N N . GLU A 1 68 ? 13.953 -14.867 -8.359 1 96.38 68 GLU A N 1
ATOM 547 C CA . GLU A 1 68 ? 15.258 -15.281 -8.859 1 96.38 68 GLU A CA 1
ATOM 548 C C . GLU A 1 68 ? 15.297 -15.266 -10.391 1 96.38 68 GLU A C 1
ATOM 550 O O . GLU A 1 68 ? 16.328 -14.969 -10.984 1 96.38 68 GLU A O 1
ATOM 555 N N . ASP A 1 69 ? 14.219 -15.539 -10.953 1 95.31 69 ASP A N 1
ATOM 556 C CA . ASP A 1 69 ? 14.125 -15.594 -12.406 1 95.31 69 ASP A CA 1
ATOM 557 C C . ASP A 1 69 ? 13.891 -14.203 -13 1 95.31 69 ASP A C 1
ATOM 559 O O . ASP A 1 69 ? 13.75 -14.055 -14.211 1 95.31 69 ASP A O 1
ATOM 563 N N . GLY A 1 70 ? 13.781 -13.258 -12.109 1 95.75 70 GLY A N 1
ATOM 564 C CA . GLY A 1 70 ? 13.797 -11.891 -12.609 1 95.75 70 GLY A CA 1
ATOM 565 C C . GLY A 1 70 ? 12.445 -11.211 -12.547 1 95.75 70 GLY A C 1
ATOM 566 O O . GLY A 1 70 ? 12.266 -10.117 -13.078 1 95.75 70 GLY A O 1
ATOM 567 N N . LEU A 1 71 ? 11.422 -11.828 -11.961 1 97.56 71 LEU A N 1
ATOM 568 C CA . LEU A 1 71 ? 10.148 -11.133 -11.812 1 97.56 71 LEU A CA 1
ATOM 569 C C . LEU A 1 71 ? 10.312 -9.859 -10.977 1 97.56 71 LEU A C 1
ATOM 571 O O . LEU A 1 71 ? 10.773 -9.922 -9.836 1 97.56 71 LEU A O 1
ATOM 575 N N . GLU A 1 72 ? 9.984 -8.805 -11.648 1 98.25 72 GLU A N 1
ATOM 576 C CA . GLU A 1 72 ? 10.055 -7.527 -10.938 1 98.25 72 GLU A CA 1
ATOM 577 C C . GLU A 1 72 ? 8.836 -7.316 -10.055 1 98.25 72 GLU A C 1
ATOM 579 O O . GLU A 1 72 ? 7.703 -7.539 -10.492 1 98.25 72 GLU A O 1
ATOM 584 N N . ILE A 1 73 ? 9.039 -6.957 -8.789 1 98.81 73 ILE A N 1
ATOM 585 C CA . ILE A 1 73 ? 7.98 -6.57 -7.859 1 98.81 73 ILE A CA 1
ATOM 586 C C . ILE A 1 73 ? 7.93 -5.051 -7.742 1 98.81 73 ILE A C 1
ATOM 588 O O . ILE A 1 73 ? 8.812 -4.438 -7.129 1 98.81 73 ILE A O 1
ATOM 592 N N . LEU A 1 74 ? 6.918 -4.438 -8.289 1 98.88 74 LEU A N 1
ATOM 593 C CA . LEU A 1 74 ? 6.809 -2.984 -8.312 1 98.88 74 LEU A CA 1
ATOM 594 C C . LEU A 1 74 ? 6.203 -2.461 -7.016 1 98.88 74 LEU A C 1
ATOM 596 O O . LEU A 1 74 ? 5.262 -3.049 -6.484 1 98.88 74 LEU A O 1
ATOM 600 N N . PRO A 1 75 ? 6.734 -1.387 -6.504 1 98.94 75 PRO A N 1
ATOM 601 C CA . PRO A 1 75 ? 6.238 -0.839 -5.238 1 98.94 75 PRO A CA 1
ATOM 602 C C . PRO A 1 75 ? 5.02 0.063 -5.426 1 98.94 75 PRO A C 1
ATOM 604 O O . PRO A 1 75 ? 4.77 0.548 -6.531 1 98.94 75 PRO A O 1
ATOM 607 N N . PHE A 1 76 ? 4.172 0.165 -4.398 1 98.94 76 PHE A N 1
ATOM 608 C CA . PHE A 1 76 ? 3.275 1.307 -4.262 1 98.94 76 PHE A CA 1
ATOM 609 C C . PHE A 1 76 ? 4.051 2.559 -3.869 1 98.94 76 PHE A C 1
ATOM 611 O O . PHE A 1 76 ? 4.465 2.707 -2.717 1 98.94 76 PHE A O 1
ATOM 618 N N . CYS A 1 77 ? 4.27 3.436 -4.84 1 98.88 77 CYS A N 1
ATOM 619 C CA . CYS A 1 77 ? 5.195 4.555 -4.695 1 98.88 77 CYS A CA 1
ATOM 620 C C . CYS A 1 77 ? 4.441 5.871 -4.57 1 98.88 77 CYS A C 1
ATOM 622 O O . CYS A 1 77 ? 3.213 5.887 -4.496 1 98.88 77 CYS A O 1
ATOM 624 N N . GLN A 1 78 ? 5.227 6.945 -4.477 1 98.88 78 GLN A N 1
ATOM 625 C CA . GLN A 1 78 ? 4.676 8.289 -4.324 1 98.88 78 GLN A CA 1
ATOM 626 C C . GLN A 1 78 ? 3.689 8.609 -5.445 1 98.88 78 GLN A C 1
ATOM 628 O O . GLN A 1 78 ? 2.584 9.086 -5.188 1 98.88 78 GLN A O 1
ATOM 633 N N . HIS A 1 79 ? 4.055 8.336 -6.699 1 98.81 79 HIS A N 1
ATOM 634 C CA . HIS A 1 79 ? 3.203 8.648 -7.844 1 98.81 79 HIS A CA 1
ATOM 635 C C . HIS A 1 79 ? 1.914 7.836 -7.812 1 98.81 79 HIS A C 1
ATOM 637 O O . HIS A 1 79 ? 0.841 8.352 -8.133 1 98.81 79 HIS A O 1
ATOM 643 N N . ALA A 1 80 ? 2.041 6.586 -7.449 1 98.94 80 ALA A N 1
ATOM 644 C CA . ALA A 1 80 ? 0.859 5.738 -7.312 1 98.94 80 ALA A CA 1
ATOM 645 C C . ALA A 1 80 ? -0.065 6.262 -6.215 1 98.94 80 ALA A C 1
ATOM 647 O O . ALA A 1 80 ? -1.287 6.273 -6.379 1 98.94 80 ALA A O 1
ATOM 648 N N . ALA A 1 81 ? 0.517 6.656 -5.117 1 98.94 81 ALA A N 1
ATOM 649 C CA . ALA A 1 81 ? -0.246 7.207 -4 1 98.94 81 ALA A CA 1
ATOM 650 C C . ALA A 1 81 ? -1.041 8.438 -4.434 1 98.94 81 ALA A C 1
ATOM 652 O O . ALA A 1 81 ? -2.211 8.586 -4.074 1 98.94 81 ALA A O 1
ATOM 653 N N . GLU A 1 82 ? -0.415 9.281 -5.152 1 98.81 82 GLU A N 1
ATOM 654 C CA . GLU A 1 82 ? -1.042 10.523 -5.602 1 98.81 82 GLU A CA 1
ATOM 655 C C . GLU A 1 82 ? -2.172 10.242 -6.586 1 98.81 82 GLU A C 1
ATOM 657 O O . GLU A 1 82 ? -3.256 10.82 -6.48 1 98.81 82 GLU A O 1
ATOM 662 N N . TRP A 1 83 ? -1.914 9.383 -7.562 1 98.88 83 TRP A N 1
ATOM 663 C CA . TRP A 1 83 ? -2.975 9.008 -8.492 1 98.88 83 TRP A CA 1
ATOM 664 C C . TRP A 1 83 ? -4.16 8.398 -7.746 1 98.88 83 TRP A C 1
ATOM 666 O O . TRP A 1 83 ? -5.312 8.758 -7.996 1 98.88 83 TRP A O 1
ATOM 676 N N . LEU A 1 84 ? -3.848 7.504 -6.855 1 98.81 84 LEU A N 1
ATOM 677 C CA . LEU A 1 84 ? -4.902 6.789 -6.141 1 98.81 84 LEU A CA 1
ATOM 678 C C . LEU A 1 84 ? -5.73 7.75 -5.297 1 98.81 84 LEU A C 1
ATOM 680 O O . LEU A 1 84 ? -6.953 7.605 -5.203 1 98.81 84 LEU A O 1
ATOM 684 N N . ALA A 1 85 ? -5.074 8.672 -4.66 1 98.75 85 ALA A N 1
ATOM 685 C CA . ALA A 1 85 ? -5.785 9.648 -3.844 1 98.75 85 ALA A CA 1
ATOM 686 C C . ALA A 1 85 ? -6.855 10.367 -4.66 1 98.75 85 ALA A C 1
ATOM 688 O O . ALA A 1 85 ? -7.992 10.516 -4.211 1 98.75 85 ALA A O 1
ATOM 689 N N . GLN A 1 86 ? -6.473 10.789 -5.82 1 98.44 86 GLN A N 1
ATOM 690 C CA . GLN A 1 86 ? -7.398 11.484 -6.707 1 98.44 86 GLN A CA 1
ATOM 691 C C . GLN A 1 86 ? -8.492 10.547 -7.211 1 98.44 86 GLN A C 1
ATOM 693 O O . GLN A 1 86 ? -9.664 10.914 -7.242 1 98.44 86 GLN A O 1
ATOM 698 N N . GLU A 1 87 ? -8.141 9.406 -7.625 1 98.75 87 GLU A N 1
ATOM 699 C CA . GLU A 1 87 ? -9.07 8.43 -8.195 1 98.75 87 GLU A CA 1
ATOM 700 C C . GLU A 1 87 ? -10.109 8 -7.164 1 98.75 87 GLU A C 1
ATOM 702 O O . GLU A 1 87 ? -11.281 7.801 -7.504 1 98.75 87 GLU A O 1
ATOM 707 N N . ARG A 1 88 ? -9.727 7.809 -5.895 1 98.5 88 ARG A N 1
ATOM 708 C CA . ARG A 1 88 ? -10.656 7.422 -4.84 1 98.5 88 ARG A CA 1
ATOM 709 C C . ARG A 1 88 ? -11.742 8.477 -4.656 1 98.5 88 ARG A C 1
ATOM 711 O O . ARG A 1 88 ? -12.891 8.141 -4.363 1 98.5 88 ARG A O 1
ATOM 718 N N . VAL A 1 89 ? -11.367 9.719 -4.762 1 98.25 89 VAL A N 1
ATOM 719 C CA . VAL A 1 89 ? -12.352 10.797 -4.637 1 98.25 89 VAL A CA 1
ATOM 720 C C . VAL A 1 89 ? -13.336 10.727 -5.801 1 98.25 89 VAL A C 1
ATOM 722 O O . VAL A 1 89 ? -14.547 10.852 -5.602 1 98.25 89 VAL A O 1
ATOM 725 N N . ARG A 1 90 ? -12.758 10.547 -7.039 1 98.25 90 ARG A N 1
ATOM 726 C CA . ARG A 1 90 ? -13.625 10.398 -8.203 1 98.25 90 ARG A CA 1
ATOM 727 C C . ARG A 1 90 ? -14.609 9.25 -8.008 1 98.25 90 ARG A C 1
ATOM 729 O O . ARG A 1 90 ? -15.812 9.414 -8.227 1 98.25 90 ARG A O 1
ATOM 736 N N . LEU A 1 91 ? -14.195 8.125 -7.578 1 98.5 91 LEU A N 1
ATOM 737 C CA . LEU A 1 91 ? -15.016 6.934 -7.391 1 98.5 91 LEU A CA 1
ATOM 738 C C . LEU A 1 91 ? -16.031 7.145 -6.277 1 98.5 91 LEU A C 1
ATOM 740 O O . LEU A 1 91 ? -17.188 6.715 -6.395 1 98.5 91 LEU A O 1
ATOM 744 N N . LYS A 1 92 ? -15.57 7.812 -5.219 1 97.62 92 LYS A N 1
ATOM 745 C CA . LYS A 1 92 ? -16.5 8.109 -4.125 1 97.62 92 LYS A CA 1
ATOM 746 C C . LYS A 1 92 ? -17.672 8.945 -4.609 1 97.62 92 LYS A C 1
ATOM 748 O O . LYS A 1 92 ? -18.812 8.703 -4.219 1 97.62 92 LYS A O 1
ATOM 753 N N . ARG A 1 93 ? -17.406 9.898 -5.426 1 96.81 93 ARG A N 1
ATOM 754 C CA . ARG A 1 93 ? -18.453 10.758 -5.984 1 96.81 93 ARG A CA 1
ATOM 755 C C . ARG A 1 93 ? -19.438 9.945 -6.82 1 96.81 93 ARG A C 1
ATOM 757 O O . ARG A 1 93 ? -20.594 10.328 -6.957 1 96.81 93 ARG A O 1
ATOM 764 N N . LEU A 1 94 ? -19.016 8.844 -7.332 1 97.38 94 LEU A N 1
ATOM 765 C CA . LEU A 1 94 ? -19.844 7.953 -8.133 1 97.38 94 LEU A CA 1
ATOM 766 C C . LEU A 1 94 ? -20.516 6.898 -7.25 1 97.38 94 LEU A C 1
ATOM 768 O O . LEU A 1 94 ? -21.188 5.996 -7.754 1 97.38 94 LEU A O 1
ATOM 772 N N . GLY A 1 95 ? -20.266 6.941 -5.945 1 97.81 95 GLY A N 1
ATOM 773 C CA . GLY A 1 95 ? -20.859 5.992 -5.012 1 97.81 95 GLY A CA 1
ATOM 774 C C . GLY A 1 95 ? -20.141 4.652 -4.992 1 97.81 95 GLY A C 1
ATOM 775 O O . GLY A 1 95 ? -20.719 3.646 -4.57 1 97.81 95 GLY A O 1
ATOM 776 N N . LEU A 1 96 ? -18.938 4.605 -5.484 1 97.5 96 LEU A N 1
ATOM 777 C CA . LEU A 1 96 ? -18.156 3.375 -5.586 1 97.5 96 LEU A CA 1
ATOM 778 C C . LEU A 1 96 ? -17 3.377 -4.594 1 97.5 96 LEU A C 1
ATOM 780 O O . LEU A 1 96 ? -16.359 4.41 -4.383 1 97.5 96 LEU A O 1
ATOM 784 N N . THR A 1 97 ? -16.797 2.268 -3.912 1 95.19 97 THR A N 1
ATOM 785 C CA . THR A 1 97 ? -15.68 2.102 -2.982 1 95.19 97 THR A CA 1
ATOM 786 C C . THR A 1 97 ? -14.953 0.785 -3.242 1 95.19 97 THR A C 1
ATOM 788 O O . THR A 1 97 ? -15.164 -0.2 -2.531 1 95.19 97 THR A O 1
ATOM 791 N N . PRO A 1 98 ? -14.07 0.776 -4.223 1 94.81 98 PRO A N 1
ATOM 792 C CA . PRO A 1 98 ? -13.32 -0.455 -4.477 1 94.81 98 PRO A CA 1
ATOM 793 C C . PRO A 1 98 ? -12.461 -0.88 -3.285 1 94.81 98 PRO A C 1
ATOM 795 O O . PRO A 1 98 ? -12.195 -0.073 -2.389 1 94.81 98 PRO A O 1
ATOM 798 N N . SER A 1 99 ? -12.031 -2.156 -3.34 1 95.69 99 SER A N 1
ATOM 799 C CA . SER A 1 99 ? -11.156 -2.664 -2.285 1 95.69 99 SER A CA 1
ATOM 800 C C . SER A 1 99 ? -9.82 -1.934 -2.271 1 95.69 99 SER A C 1
ATOM 802 O O . SER A 1 99 ? -9.352 -1.466 -3.312 1 95.69 99 SER A O 1
ATOM 804 N N . LYS A 1 100 ? -9.25 -1.87 -1.103 1 95.31 100 LYS A N 1
ATOM 805 C CA . LYS A 1 100 ? -7.949 -1.226 -0.954 1 95.31 100 LYS A CA 1
ATOM 806 C C . LYS A 1 100 ? -6.895 -1.906 -1.822 1 95.31 100 LYS A C 1
ATOM 808 O O . LYS A 1 100 ? -6.07 -1.236 -2.445 1 95.31 100 LYS A O 1
ATOM 813 N N . TYR A 1 101 ? -6.922 -3.23 -1.796 1 97.06 101 TYR A N 1
ATOM 814 C CA . TYR A 1 101 ? -5.918 -3.969 -2.553 1 97.06 101 TYR A CA 1
ATOM 815 C C . TYR A 1 101 ? -6.09 -3.744 -4.051 1 97.06 101 TYR A C 1
ATOM 817 O O . TYR A 1 101 ? -5.121 -3.443 -4.754 1 97.06 101 TYR A O 1
ATOM 825 N N . ASP A 1 102 ? -7.301 -3.832 -4.535 1 98.12 102 ASP A N 1
ATOM 826 C CA . ASP A 1 102 ? -7.555 -3.572 -5.949 1 98.12 102 ASP A CA 1
ATOM 827 C C . ASP A 1 102 ? -7.176 -2.141 -6.32 1 98.12 102 ASP A C 1
ATOM 829 O O . ASP A 1 102 ? -6.645 -1.895 -7.406 1 98.12 102 ASP A O 1
ATOM 833 N N . SER A 1 103 ? -7.445 -1.242 -5.434 1 98.75 103 SER A N 1
ATOM 834 C CA . SER A 1 103 ? -7.121 0.164 -5.645 1 98.75 103 SER A CA 1
ATOM 835 C C . SER A 1 103 ? -5.617 0.369 -5.785 1 98.75 103 SER A C 1
ATOM 837 O O . SER A 1 103 ? -5.164 1.086 -6.68 1 98.75 103 SER A O 1
ATOM 839 N N . GLU A 1 104 ? -4.855 -0.255 -4.945 1 98.88 104 GLU A N 1
ATOM 840 C CA . GLU A 1 104 ? -3.4 -0.128 -5.016 1 98.88 104 GLU A CA 1
ATOM 841 C C . GLU A 1 104 ? -2.848 -0.781 -6.277 1 98.88 104 GLU A C 1
ATOM 843 O O . GLU A 1 104 ? -1.94 -0.242 -6.914 1 98.88 104 GLU A O 1
ATOM 848 N N . ILE A 1 105 ? -3.377 -1.929 -6.578 1 98.88 105 ILE A N 1
ATOM 849 C CA . ILE A 1 105 ? -2.951 -2.625 -7.785 1 98.88 105 ILE A CA 1
ATOM 850 C C . ILE A 1 105 ? -3.219 -1.75 -9.008 1 98.88 105 ILE A C 1
ATOM 852 O O . ILE A 1 105 ? -2.352 -1.596 -9.875 1 98.88 105 ILE A O 1
ATOM 856 N N . ALA A 1 106 ? -4.402 -1.154 -9.094 1 98.88 106 ALA A N 1
ATOM 857 C CA . ALA A 1 106 ? -4.754 -0.246 -10.18 1 98.88 106 ALA A CA 1
ATOM 858 C C . ALA A 1 106 ? -3.793 0.937 -10.242 1 98.88 106 ALA A C 1
ATOM 860 O O . ALA A 1 106 ? -3.338 1.32 -11.32 1 98.88 106 ALA A O 1
ATOM 861 N N . ALA A 1 107 ? -3.461 1.517 -9.148 1 98.94 107 ALA A N 1
ATOM 862 C CA . ALA A 1 107 ? -2.568 2.67 -9.078 1 98.94 107 ALA A CA 1
ATOM 863 C C . ALA A 1 107 ? -1.179 2.316 -9.602 1 98.94 107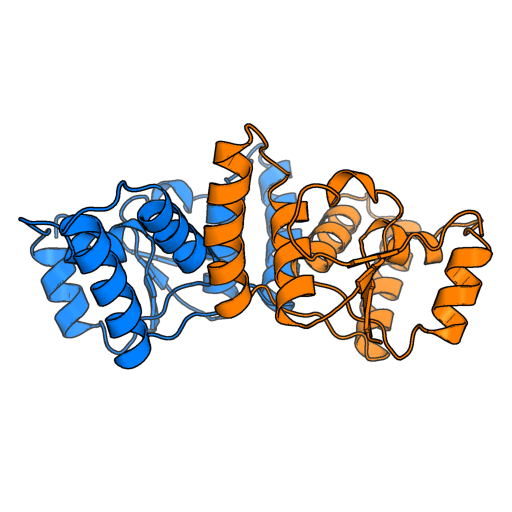 ALA A C 1
ATOM 865 O O . ALA A 1 107 ? -0.592 3.072 -10.383 1 98.94 107 ALA A O 1
ATOM 866 N N . VAL A 1 108 ? -0.663 1.165 -9.156 1 98.94 108 VAL A N 1
ATOM 867 C CA . VAL A 1 108 ? 0.656 0.725 -9.602 1 98.94 108 VAL A CA 1
ATOM 868 C C . VAL A 1 108 ? 0.644 0.5 -11.109 1 98.94 108 VAL A C 1
ATOM 870 O O . VAL A 1 108 ? 1.589 0.875 -11.812 1 98.94 108 VAL A O 1
ATOM 873 N N . ALA A 1 109 ? -0.421 -0.081 -11.594 1 98.88 109 ALA A N 1
ATOM 874 C CA . ALA A 1 109 ? -0.519 -0.347 -13.023 1 98.88 109 ALA A CA 1
ATOM 875 C C . ALA A 1 109 ? -0.529 0.952 -13.828 1 98.88 109 ALA A C 1
ATOM 877 O O . ALA A 1 109 ? 0.206 1.092 -14.805 1 98.88 109 ALA A O 1
ATOM 878 N N . ILE A 1 110 ? -1.331 1.89 -13.438 1 98.5 110 ILE A N 1
ATOM 879 C CA . ILE A 1 110 ? -1.544 3.109 -14.203 1 98.5 110 ILE A CA 1
ATOM 880 C C . ILE A 1 110 ? -0.254 3.926 -14.25 1 98.5 110 ILE A C 1
ATOM 882 O O . ILE A 1 110 ? 0.152 4.398 -15.312 1 98.5 110 ILE A O 1
ATOM 886 N N . VAL A 1 111 ? 0.452 4.078 -13.141 1 98.5 111 VAL A N 1
ATOM 887 C CA . VAL A 1 111 ? 1.598 4.984 -13.094 1 98.5 111 VAL A CA 1
ATOM 888 C C . VAL A 1 111 ? 2.787 4.348 -13.805 1 98.5 111 VAL A C 1
ATOM 890 O O . VAL A 1 111 ? 3.756 5.035 -14.141 1 98.5 111 VAL A O 1
ATOM 893 N N . ASN A 1 112 ? 2.73 3.049 -14.008 1 98.62 112 ASN A N 1
ATOM 894 C CA . ASN A 1 112 ? 3.801 2.354 -14.711 1 98.62 112 ASN A CA 1
ATOM 895 C C . ASN A 1 112 ? 3.383 1.975 -16.125 1 98.62 112 ASN A C 1
ATOM 897 O O . ASN A 1 112 ? 4.094 1.236 -16.812 1 98.62 112 ASN A O 1
ATOM 901 N N . HIS A 1 113 ? 2.217 2.389 -16.547 1 98.38 113 HIS A N 1
ATOM 902 C CA . HIS A 1 113 ? 1.699 2.174 -17.906 1 98.38 113 HIS A CA 1
ATOM 903 C C . HIS A 1 113 ? 1.604 0.687 -18.219 1 98.38 113 HIS A C 1
ATOM 905 O O . HIS A 1 113 ? 2.025 0.252 -19.297 1 98.38 113 HIS A O 1
ATOM 911 N N . LEU A 1 114 ? 1.057 -0.059 -17.281 1 98.69 114 LEU A N 1
ATOM 912 C CA . LEU A 1 114 ? 0.945 -1.507 -17.406 1 98.69 114 LEU A CA 1
ATOM 913 C C . LEU A 1 114 ? -0.502 -1.92 -17.656 1 98.69 114 LEU A C 1
ATOM 915 O O . LEU A 1 114 ? -1.43 -1.196 -17.297 1 98.69 114 LEU A O 1
ATOM 919 N N . THR A 1 115 ? -0.674 -3.047 -18.266 1 98.62 115 THR A N 1
ATOM 920 C CA . THR A 1 115 ? -1.96 -3.73 -18.344 1 98.62 115 THR A CA 1
ATOM 921 C C . THR A 1 115 ? -2.098 -4.758 -17.219 1 98.62 115 THR A C 1
ATOM 923 O O . THR A 1 115 ? -1.249 -5.641 -17.078 1 98.62 115 THR A O 1
ATOM 926 N N . ILE A 1 116 ? -3.184 -4.629 -16.453 1 98.81 116 ILE A N 1
ATOM 927 C CA . ILE A 1 116 ? -3.438 -5.613 -15.406 1 98.81 116 ILE A CA 1
ATOM 928 C C . ILE A 1 116 ? -3.965 -6.902 -16.031 1 98.81 116 ILE A C 1
ATOM 930 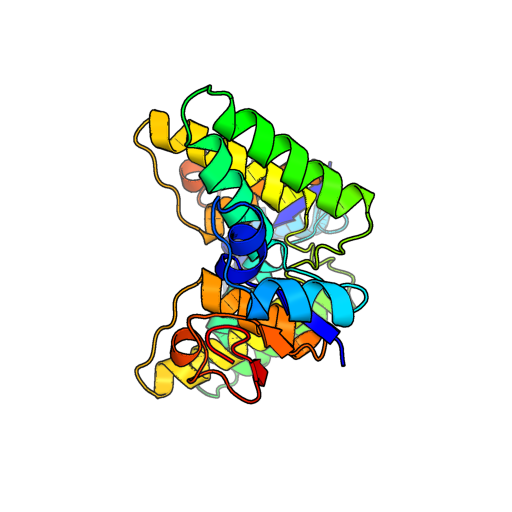O O . ILE A 1 116 ? -4.871 -6.871 -16.875 1 98.81 116 ILE A O 1
ATOM 934 N N . VAL A 1 117 ? -3.318 -7.973 -15.68 1 98.62 117 VAL A N 1
ATOM 935 C CA . VAL A 1 117 ? -3.828 -9.273 -16.094 1 98.62 117 VAL A CA 1
ATOM 936 C C . VAL A 1 117 ? -4.5 -9.969 -14.914 1 98.62 117 VAL A C 1
ATOM 938 O O . VAL A 1 117 ? -3.861 -10.234 -13.891 1 98.62 117 VAL A O 1
ATOM 941 N N . THR A 1 118 ? -5.766 -10.258 -15.07 1 98.5 118 THR A N 1
ATOM 942 C CA . THR A 1 118 ? -6.566 -10.82 -13.992 1 98.5 118 THR A CA 1
ATOM 943 C C . THR A 1 118 ? -7.777 -11.562 -14.547 1 98.5 118 THR A C 1
ATOM 945 O O . THR A 1 118 ? -8.219 -11.289 -15.672 1 98.5 118 THR A O 1
ATOM 948 N N . ARG A 1 119 ? -8.242 -12.5 -13.719 1 97.75 119 ARG A N 1
ATOM 949 C CA . ARG A 1 119 ? -9.523 -13.133 -14.031 1 97.75 119 ARG A CA 1
ATOM 950 C C . ARG A 1 119 ? -10.688 -12.234 -13.625 1 97.75 119 ARG A C 1
ATOM 952 O O . ARG A 1 119 ? -11.781 -12.336 -14.195 1 97.75 119 ARG A O 1
ATOM 959 N N . ASN A 1 120 ? -10.508 -11.398 -12.609 1 97.5 120 ASN A N 1
ATOM 960 C CA . ASN A 1 120 ? -11.562 -10.562 -12.031 1 97.5 120 ASN A CA 1
ATOM 961 C C . ASN A 1 120 ? -11.57 -9.172 -12.648 1 97.5 120 ASN A C 1
ATOM 963 O O . ASN A 1 120 ? -11.414 -8.172 -11.945 1 97.5 120 ASN A O 1
ATOM 967 N N . VAL A 1 121 ? -11.922 -9.109 -13.883 1 97.44 121 VAL A N 1
ATOM 968 C CA . VAL A 1 121 ? -11.82 -7.875 -14.656 1 97.44 121 VAL A CA 1
ATOM 969 C C . VAL A 1 121 ? -12.797 -6.84 -14.094 1 97.44 121 VAL A C 1
ATOM 971 O O . VAL A 1 121 ? -12.5 -5.641 -14.086 1 97.44 121 VAL A O 1
ATOM 974 N N . ASP A 1 122 ? -13.922 -7.258 -13.547 1 97.19 122 ASP A N 1
ATOM 975 C CA . ASP A 1 122 ? -14.969 -6.367 -13.055 1 97.19 122 ASP A CA 1
ATOM 976 C C . ASP A 1 122 ? -14.469 -5.551 -11.859 1 97.19 122 ASP A C 1
ATOM 978 O O . ASP A 1 122 ? -14.914 -4.422 -11.648 1 97.19 122 ASP A O 1
ATOM 982 N N . ASP A 1 123 ? -13.562 -6.133 -11.102 1 97.56 123 ASP A N 1
ATOM 983 C CA . ASP A 1 123 ? -13.031 -5.457 -9.922 1 97.56 123 ASP A CA 1
ATOM 984 C C . ASP A 1 123 ? -12.305 -4.168 -10.305 1 97.56 123 ASP A C 1
ATOM 986 O O . ASP A 1 123 ? -12.117 -3.283 -9.461 1 97.56 123 ASP A O 1
ATOM 990 N N . PHE A 1 124 ? -11.922 -4.02 -11.602 1 98.31 124 PHE A N 1
ATOM 991 C CA . PHE A 1 124 ? -11.086 -2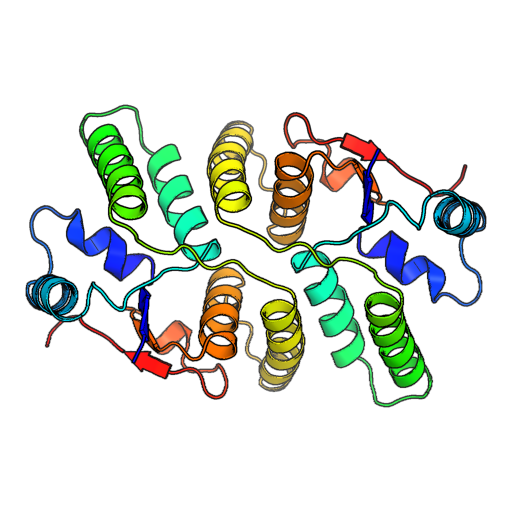.896 -12.008 1 98.31 124 PHE A CA 1
ATOM 992 C C . PHE A 1 124 ? -11.828 -2.002 -13 1 98.31 124 PHE A C 1
ATOM 994 O O . PHE A 1 124 ? -11.289 -0.988 -13.453 1 98.31 124 PHE A O 1
ATOM 1001 N N . ALA A 1 125 ? -13.055 -2.328 -13.281 1 96.75 125 ALA A N 1
ATOM 1002 C CA . ALA A 1 125 ? -13.82 -1.703 -14.359 1 96.75 125 ALA A CA 1
ATOM 1003 C C . ALA A 1 125 ? -14.109 -0.239 -14.047 1 96.75 125 ALA A C 1
ATOM 1005 O O . ALA A 1 125 ? -14.273 0.579 -14.953 1 96.75 125 ALA A O 1
ATOM 1006 N N . SER A 1 126 ? -14.141 0.131 -12.844 1 97.44 126 SER A N 1
ATOM 1007 C CA . SER A 1 126 ? -14.57 1.472 -12.461 1 97.44 126 SER A CA 1
ATOM 1008 C C . SER A 1 126 ? -13.398 2.453 -12.484 1 97.44 126 SER A C 1
ATOM 1010 O O . SER A 1 126 ? -13.602 3.67 -12.445 1 97.44 126 SER A O 1
ATOM 1012 N N . PHE A 1 127 ? -12.141 1.945 -12.469 1 98.44 127 PHE A N 1
ATOM 1013 C CA . PHE A 1 127 ? -10.977 2.826 -12.43 1 98.44 127 PHE A CA 1
ATOM 1014 C C . PHE A 1 127 ? -10.766 3.5 -13.773 1 98.44 127 PHE A C 1
ATOM 1016 O O . PHE A 1 127 ? -10.898 2.863 -14.82 1 98.44 127 PHE A O 1
ATOM 1023 N N . ALA A 1 128 ? -10.383 4.781 -13.758 1 97.44 128 ALA A N 1
ATOM 1024 C CA . ALA A 1 128 ? -10.18 5.543 -14.992 1 97.44 128 ALA A CA 1
ATOM 1025 C C . ALA A 1 128 ? -8.883 5.133 -15.68 1 97.44 128 ALA A C 1
ATOM 1027 O O . ALA A 1 128 ? -7.824 5.102 -15.047 1 97.44 128 ALA A O 1
ATOM 1028 N N . ASP A 1 129 ? -8.977 4.785 -16.922 1 97.62 129 ASP A N 1
ATOM 1029 C CA . ASP A 1 129 ? -7.863 4.629 -17.844 1 97.62 129 ASP A CA 1
ATOM 1030 C C . ASP A 1 129 ? -7.023 3.402 -17.5 1 97.62 129 ASP A C 1
ATOM 1032 O O . ASP A 1 129 ? -5.883 3.277 -17.938 1 97.62 129 ASP A O 1
ATOM 1036 N N . VAL A 1 130 ? -7.562 2.498 -16.641 1 98.06 130 VAL A N 1
ATOM 1037 C CA . VAL A 1 130 ? -6.844 1.277 -16.281 1 98.06 130 VAL A CA 1
ATOM 1038 C C . VAL A 1 130 ? -7.109 0.203 -17.344 1 98.06 130 VAL A C 1
ATOM 1040 O O . VAL A 1 130 ? -8.266 -0.068 -17.688 1 98.06 130 VAL A O 1
ATOM 1043 N N . ARG A 1 131 ? -5.988 -0.348 -17.906 1 98.25 131 ARG A N 1
ATOM 1044 C CA . ARG A 1 131 ? -6.094 -1.426 -18.891 1 98.25 131 ARG A CA 1
ATOM 1045 C C . ARG A 1 131 ? -6.086 -2.789 -18.203 1 98.25 131 ARG A C 1
ATOM 1047 O O . ARG A 1 131 ? -5.289 -3.029 -17.297 1 98.25 131 ARG A O 1
ATOM 1054 N N . VAL A 1 132 ? -7.02 -3.627 -18.656 1 98.44 132 VAL A N 1
ATOM 1055 C CA . VAL A 1 132 ? -7.145 -4.941 -18.047 1 98.44 132 VAL A CA 1
ATOM 1056 C C . VAL A 1 132 ? -7.289 -6.012 -19.125 1 98.44 132 VAL A C 1
ATOM 1058 O O . VAL A 1 132 ? -7.922 -5.777 -20.156 1 98.44 132 VAL A O 1
ATOM 1061 N N . GLU A 1 133 ? -6.652 -7.098 -18.938 1 97.81 133 GLU A N 1
ATOM 1062 C CA . GLU A 1 133 ? -6.809 -8.273 -19.797 1 97.81 133 GLU A CA 1
ATOM 1063 C C . GLU A 1 133 ? -7.133 -9.516 -18.969 1 97.81 133 GLU A C 1
ATOM 1065 O O . GLU A 1 133 ? -6.645 -9.656 -17.844 1 97.81 133 GLU A O 1
ATOM 1070 N N . ASN A 1 134 ? -7.973 -10.328 -19.5 1 98.19 134 ASN A N 1
ATOM 1071 C CA . ASN A 1 134 ? -8.234 -11.664 -18.984 1 98.19 134 ASN A CA 1
ATOM 1072 C C . ASN A 1 134 ? -7.598 -12.742 -19.859 1 98.19 134 ASN A C 1
ATOM 1074 O O . ASN A 1 134 ? -7.996 -12.93 -21.016 1 98.19 134 ASN A O 1
ATOM 1078 N N . TRP A 1 135 ? -6.664 -13.438 -19.266 1 97 135 TRP A N 1
ATOM 1079 C CA . TRP A 1 135 ? -5.93 -14.445 -20.031 1 97 135 TRP A CA 1
ATOM 1080 C C . TRP A 1 135 ? -6.617 -15.797 -19.953 1 97 135 TRP A C 1
ATOM 1082 O O . TRP A 1 135 ? -6.184 -16.766 -20.594 1 97 135 TRP A O 1
ATOM 1092 N N . PHE A 1 136 ? -7.699 -15.891 -19.109 1 96.38 136 PHE A N 1
ATOM 1093 C CA . PHE A 1 136 ? -8.406 -17.172 -18.953 1 96.38 136 PHE A CA 1
ATOM 1094 C C . PHE A 1 136 ? -9.305 -17.422 -20.156 1 96.38 136 PHE A C 1
ATOM 1096 O O . PHE A 1 136 ? -9.883 -16.484 -20.719 1 96.38 136 PHE A O 1
ATOM 1103 N N . GLY A 1 137 ? -9.734 -18.703 -20.297 1 81.19 137 GLY A N 1
ATOM 1104 C CA . GLY A 1 137 ? -10.75 -19.188 -21.219 1 81.19 137 GLY A CA 1
ATOM 1105 C C . GLY A 1 137 ? -10.461 -18.875 -22.672 1 81.19 137 GLY A C 1
ATOM 1106 O O . GLY A 1 137 ? -11.328 -19.016 -23.531 1 81.19 137 GLY A O 1
ATOM 1107 N N . LEU A 1 138 ? -9.156 -18.219 -23.109 1 57 138 LEU A N 1
ATOM 1108 C CA . LEU A 1 138 ? -9.156 -17.984 -24.547 1 57 138 LEU A CA 1
ATOM 1109 C C . LEU A 1 138 ? -9.031 -19.297 -25.312 1 57 138 LEU A C 1
ATOM 1111 O O . LEU A 1 138 ? -8.398 -20.234 -24.828 1 57 138 LEU A O 1
ATOM 1115 N N . MET B 1 1 ? 19.047 8.391 14.023 1 82.88 1 MET B N 1
ATOM 1116 C CA . MET B 1 1 ? 17.734 7.77 13.977 1 82.88 1 MET B CA 1
ATOM 1117 C C . MET B 1 1 ? 16.844 8.453 12.945 1 82.88 1 MET B C 1
ATOM 1119 O O . MET B 1 1 ? 16.938 9.664 12.742 1 82.88 1 MET B O 1
ATOM 1123 N N . ARG B 1 2 ? 16.172 7.68 12.078 1 95.94 2 ARG B N 1
ATOM 1124 C CA . ARG B 1 2 ? 15.258 8.281 11.117 1 95.94 2 ARG B CA 1
ATOM 1125 C C . ARG B 1 2 ? 13.805 8.023 11.516 1 95.94 2 ARG B C 1
ATOM 1127 O O . ARG B 1 2 ? 13.516 7.07 12.234 1 95.94 2 ARG B O 1
ATOM 1134 N N . TYR B 1 3 ? 12.953 8.938 11.102 1 98.56 3 TYR B N 1
ATOM 1135 C CA . TYR B 1 3 ? 11.562 8.945 11.531 1 98.56 3 TYR B CA 1
ATOM 1136 C C . TYR B 1 3 ? 10.617 8.812 10.336 1 98.56 3 TYR B C 1
ATOM 1138 O O . TYR B 1 3 ? 10.852 9.414 9.289 1 98.56 3 TYR B O 1
ATOM 1146 N N . LEU B 1 4 ? 9.633 7.98 10.539 1 98.88 4 LEU B N 1
ATOM 1147 C CA . LEU B 1 4 ? 8.5 7.938 9.617 1 98.88 4 LEU B CA 1
ATOM 1148 C C . LEU B 1 4 ? 7.305 8.703 10.188 1 98.88 4 LEU B C 1
ATOM 1150 O O . LEU B 1 4 ? 6.688 8.266 11.156 1 98.88 4 LEU B O 1
ATOM 1154 N N . LEU B 1 5 ? 7.02 9.797 9.562 1 98.69 5 LEU B N 1
ATOM 1155 C CA . LEU B 1 5 ? 5.965 10.664 10.086 1 98.69 5 LEU B CA 1
ATOM 1156 C C . LEU B 1 5 ? 4.59 10.172 9.641 1 98.69 5 LEU B C 1
ATOM 1158 O O . LEU B 1 5 ? 4.352 9.992 8.445 1 98.69 5 LEU B O 1
ATOM 1162 N N . ASP B 1 6 ? 3.738 9.953 10.594 1 98.31 6 ASP B N 1
ATOM 1163 C CA . ASP B 1 6 ? 2.352 9.562 10.344 1 98.31 6 ASP B CA 1
ATOM 1164 C C . ASP B 1 6 ? 1.501 10.773 9.969 1 98.31 6 ASP B C 1
ATOM 1166 O O . ASP B 1 6 ? 1.986 11.906 9.977 1 98.31 6 ASP B O 1
ATOM 1170 N N . THR B 1 7 ? 0.285 10.484 9.609 1 97.75 7 THR B N 1
ATOM 1171 C CA . THR B 1 7 ? -0.63 11.5 9.102 1 97.75 7 THR B CA 1
ATOM 1172 C C . THR B 1 7 ? -0.828 12.617 10.125 1 97.75 7 THR B C 1
ATOM 1174 O O . THR B 1 7 ? -0.763 13.797 9.781 1 97.75 7 THR B O 1
ATOM 1177 N N . ASN B 1 8 ? -1.011 12.25 11.383 1 97.12 8 ASN B N 1
ATOM 1178 C CA . ASN B 1 8 ? -1.333 13.25 12.391 1 97.12 8 ASN B CA 1
ATOM 1179 C C . ASN B 1 8 ? -0.142 14.156 12.68 1 97.12 8 ASN B C 1
ATOM 1181 O O . ASN B 1 8 ? -0.316 15.297 13.117 1 97.12 8 ASN B O 1
ATOM 1185 N N . ILE B 1 9 ? 1.06 13.727 12.391 1 97.75 9 ILE B N 1
ATOM 1186 C CA . ILE B 1 9 ? 2.238 14.562 12.586 1 97.75 9 ILE B CA 1
ATOM 1187 C C . ILE B 1 9 ? 2.34 15.586 11.453 1 97.75 9 ILE B C 1
ATOM 1189 O O . ILE B 1 9 ? 2.5 16.781 11.703 1 97.75 9 ILE B O 1
ATOM 1193 N N . LEU B 1 10 ? 2.229 15.125 10.242 1 97.38 10 LEU B N 1
ATOM 1194 C CA . LEU B 1 10 ? 2.324 16 9.078 1 97.38 10 LEU B CA 1
ATOM 1195 C C . LEU B 1 10 ? 1.181 17.016 9.062 1 97.38 10 LEU B C 1
ATOM 1197 O O . LEU B 1 10 ? 1.39 18.188 8.766 1 97.38 10 LEU B O 1
ATOM 1201 N N . SER B 1 11 ? 0.022 16.562 9.422 1 96.5 11 SER B N 1
ATOM 1202 C CA . SER B 1 11 ? -1.137 17.453 9.414 1 96.5 11 SER B CA 1
ATOM 1203 C C . SER B 1 11 ? -1.067 18.469 10.547 1 96.5 11 SER B C 1
ATOM 1205 O O . SER B 1 11 ? -1.67 19.531 10.469 1 96.5 11 SER B O 1
ATOM 1207 N N . GLU B 1 12 ? -0.375 18.141 11.578 1 96.06 12 GLU B N 1
ATOM 1208 C CA . GLU B 1 12 ? -0.302 19.031 12.742 1 96.06 12 GLU B CA 1
ATOM 1209 C C . GLU B 1 12 ? 0.277 20.391 12.367 1 96.06 12 GLU B C 1
ATOM 1211 O O . GLU B 1 12 ? -0.176 21.422 12.859 1 96.06 12 GLU B O 1
ATOM 1216 N N . GLN B 1 13 ? 1.205 20.391 11.484 1 92.94 13 GLN B N 1
ATOM 1217 C CA . GLN B 1 13 ? 1.914 21.609 11.086 1 92.94 13 GLN B CA 1
ATOM 1218 C C . GLN B 1 13 ? 0.981 22.578 10.367 1 92.94 13 GLN B C 1
ATOM 1220 O O . GLN B 1 13 ? 1.294 23.766 10.234 1 92.94 13 GLN B O 1
ATOM 1225 N N . THR B 1 14 ? -0.153 22.078 9.844 1 94.44 14 THR B N 1
ATOM 1226 C CA . THR B 1 14 ? -1.038 22.906 9.039 1 94.44 14 THR B CA 1
ATOM 1227 C C . THR B 1 14 ? -2.174 23.469 9.883 1 94.44 14 THR B C 1
ATOM 1229 O O . THR B 1 14 ? -3.004 24.234 9.391 1 94.44 14 THR B O 1
ATOM 1232 N N . LYS B 1 15 ? -2.199 23.141 11.141 1 94.62 15 LYS B N 1
ATOM 1233 C CA . LYS B 1 15 ? -3.25 23.625 12.023 1 94.62 15 LYS B CA 1
ATOM 1234 C C . LYS B 1 15 ? -2.994 25.078 12.43 1 94.62 15 LYS B C 1
ATOM 1236 O O . LYS B 1 15 ? -1.842 25.5 12.539 1 94.62 15 LYS B O 1
ATOM 1241 N N . PRO B 1 16 ? -4.156 25.781 12.711 1 93.38 16 PRO B N 1
ATOM 1242 C CA . PRO B 1 16 ? -3.998 27.172 13.18 1 93.38 16 PRO B CA 1
ATOM 1243 C C . PRO B 1 16 ? -3.209 27.266 14.484 1 93.38 16 PRO B C 1
ATOM 1245 O O . PRO B 1 16 ? -2.398 28.172 14.648 1 93.38 16 PRO B O 1
ATOM 1248 N N . LEU B 1 17 ? -3.447 26.359 15.383 1 95.25 17 LEU B N 1
ATOM 1249 C CA . LEU B 1 17 ? -2.727 26.281 16.641 1 95.25 17 LEU B CA 1
ATOM 1250 C C . LEU B 1 17 ? -2.09 24.906 16.812 1 95.25 17 LEU B C 1
ATOM 1252 O O . LEU B 1 17 ? -2.604 24.062 17.562 1 95.25 17 LEU B O 1
ATOM 1256 N N . PRO B 1 18 ? -0.977 24.781 16.156 1 96.69 18 PRO B N 1
ATOM 1257 C CA . PRO B 1 18 ? -0.322 23.469 16.219 1 96.69 18 PRO B CA 1
ATOM 1258 C C . PRO B 1 18 ? 0.271 23.172 17.594 1 96.69 18 PRO B C 1
ATOM 1260 O O . PRO B 1 18 ? 0.529 24.109 18.375 1 96.69 18 PRO B O 1
ATOM 1263 N N . ASP B 1 19 ? 0.401 21.891 17.953 1 97.81 19 ASP B N 1
ATOM 1264 C CA . ASP B 1 19 ? 1.069 21.484 19.188 1 97.81 19 ASP B CA 1
ATOM 1265 C C . ASP B 1 19 ? 2.527 21.938 19.203 1 97.81 19 ASP B C 1
ATOM 1267 O O . ASP B 1 19 ? 3.297 21.594 18.297 1 97.81 19 ASP B O 1
ATOM 1271 N N . PRO B 1 20 ? 2.916 22.688 20.203 1 96.69 20 PRO B N 1
ATOM 1272 C CA . PRO B 1 20 ? 4.258 23.281 20.188 1 96.69 20 PRO B CA 1
ATOM 1273 C C . PRO B 1 20 ? 5.363 22.219 20.25 1 96.69 20 PRO B C 1
ATOM 1275 O O . PRO B 1 20 ? 6.445 22.422 19.688 1 96.69 20 PRO B O 1
ATOM 1278 N N . ASN B 1 21 ? 5.117 21.125 20.859 1 97.31 21 ASN B N 1
ATOM 1279 C CA . ASN B 1 21 ? 6.121 20.078 20.938 1 97.31 21 ASN B CA 1
ATOM 1280 C C . ASN B 1 21 ? 6.367 19.438 19.578 1 97.31 21 ASN B C 1
ATOM 1282 O O . ASN B 1 21 ? 7.512 19.156 19.219 1 97.31 21 ASN B O 1
ATOM 1286 N N . VAL B 1 22 ? 5.27 19.156 18.875 1 97.81 22 VAL B N 1
ATOM 1287 C CA . VAL B 1 22 ? 5.402 18.578 17.547 1 97.81 22 VAL B CA 1
ATOM 1288 C C . VAL B 1 22 ? 6.215 19.531 16.656 1 97.81 22 VAL B C 1
ATOM 1290 O O . VAL B 1 22 ? 7.125 19.094 15.953 1 97.81 22 VAL B O 1
ATOM 1293 N N . ILE B 1 23 ? 5.934 20.859 16.719 1 96.81 23 ILE B N 1
ATOM 1294 C CA . ILE B 1 23 ? 6.621 21.844 15.898 1 96.81 23 ILE B CA 1
ATOM 1295 C C . ILE B 1 23 ? 8.102 21.891 16.266 1 96.81 23 ILE B C 1
ATOM 1297 O O . ILE B 1 23 ? 8.969 21.906 15.391 1 96.81 23 ILE B O 1
ATOM 1301 N N . SER B 1 24 ? 8.422 21.844 17.562 1 96.62 24 SER B N 1
ATOM 1302 C CA . SER B 1 24 ? 9.797 21.859 18.031 1 96.62 24 SER B CA 1
ATOM 1303 C C . SER B 1 24 ? 10.562 20.641 17.547 1 96.62 24 SER B C 1
ATOM 1305 O O . SER B 1 24 ? 11.703 20.75 17.078 1 96.62 24 SER B O 1
ATOM 1307 N N . ARG B 1 25 ? 9.883 19.484 17.641 1 96.25 25 ARG B N 1
ATOM 1308 C CA . ARG B 1 25 ? 10.523 18.25 17.219 1 96.25 25 ARG B CA 1
ATOM 1309 C C . ARG B 1 25 ? 10.781 18.25 15.711 1 96.25 25 ARG B C 1
ATOM 1311 O O . ARG B 1 25 ? 11.812 17.766 15.25 1 96.25 25 ARG B O 1
ATOM 1318 N N . LEU B 1 26 ? 9.852 18.75 14.977 1 95.19 26 LEU B N 1
ATOM 1319 C CA . LEU B 1 26 ? 10.016 18.844 13.531 1 95.19 26 LEU B CA 1
ATOM 1320 C C . LEU B 1 26 ? 11.172 19.781 13.18 1 95.19 26 LEU B C 1
ATOM 1322 O O . LEU B 1 26 ? 11.922 19.516 12.234 1 95.19 26 LEU B O 1
ATOM 1326 N N . GLU B 1 27 ? 11.305 20.859 13.867 1 93.56 27 GLU B N 1
ATOM 1327 C CA . GLU B 1 27 ? 12.406 21.797 13.648 1 93.56 27 GLU B CA 1
ATOM 1328 C C . GLU B 1 27 ? 13.75 21.141 13.953 1 93.56 27 GLU B C 1
ATOM 1330 O O . GLU B 1 27 ? 14.727 21.375 13.234 1 93.56 27 GLU B O 1
ATOM 1335 N N . LEU B 1 28 ? 13.773 20.312 14.914 1 92.19 28 LEU B N 1
ATOM 1336 C CA . LEU B 1 28 ? 15.016 19.719 15.398 1 92.19 28 LEU B CA 1
ATOM 1337 C C . LEU B 1 28 ? 15.367 18.469 14.594 1 92.19 28 LEU B C 1
ATOM 1339 O O . LEU B 1 28 ? 16.531 18.25 14.266 1 92.19 28 LEU B O 1
ATOM 1343 N N . ASP B 1 29 ? 14.328 17.688 14.273 1 90.69 29 ASP B N 1
ATOM 1344 C CA . ASP B 1 29 ? 14.578 16.344 13.766 1 90.69 29 ASP B CA 1
ATOM 1345 C C . ASP B 1 29 ? 14.008 16.172 12.359 1 90.69 29 ASP B C 1
ATOM 1347 O O . ASP B 1 29 ? 14.117 15.109 11.758 1 90.69 29 ASP B O 1
ATOM 1351 N N . GLY B 1 30 ? 13.469 17.25 11.828 1 89.06 30 GLY B N 1
ATOM 1352 C CA . GLY B 1 30 ? 12.781 17.172 10.547 1 89.06 30 GLY B CA 1
ATOM 1353 C C . GLY B 1 30 ? 13.68 16.719 9.414 1 89.06 30 GLY B C 1
ATOM 1354 O O . GLY B 1 30 ? 13.211 16.078 8.469 1 89.06 30 GLY B O 1
ATOM 1355 N N . ILE B 1 31 ? 14.945 16.969 9.5 1 90.12 31 ILE B N 1
ATOM 1356 C CA . ILE B 1 31 ? 15.898 16.625 8.453 1 90.12 31 ILE B CA 1
ATOM 1357 C C . ILE B 1 31 ? 16.062 15.102 8.406 1 90.12 31 ILE B C 1
ATOM 1359 O O . ILE B 1 31 ? 16.531 14.555 7.402 1 90.12 31 ILE B O 1
ATOM 1363 N N . PHE B 1 32 ? 15.648 14.398 9.391 1 94.06 32 PHE B N 1
ATOM 1364 C CA . PHE B 1 32 ? 15.758 12.953 9.469 1 94.06 32 PHE B CA 1
ATOM 1365 C C . PHE B 1 32 ? 14.414 12.289 9.203 1 94.06 32 PHE B C 1
ATOM 1367 O O . PHE B 1 32 ? 14.266 11.078 9.391 1 94.06 32 PHE B O 1
ATOM 1374 N N . ALA B 1 33 ? 13.508 13.094 8.773 1 96.69 33 ALA B N 1
ATOM 1375 C CA . ALA B 1 33 ? 12.141 12.586 8.664 1 96.69 33 ALA B CA 1
ATOM 1376 C C . ALA B 1 33 ? 11.82 12.18 7.23 1 96.69 33 ALA B C 1
ATOM 1378 O O . ALA B 1 33 ? 12.336 12.773 6.281 1 96.69 33 ALA B O 1
ATOM 1379 N N . CYS B 1 34 ? 11.062 11.156 7.074 1 98.69 34 CYS B N 1
ATOM 1380 C CA . CYS B 1 34 ? 10.391 10.734 5.852 1 98.69 34 CYS B CA 1
ATOM 1381 C C . CYS B 1 34 ? 8.945 10.328 6.145 1 98.69 34 CYS B C 1
ATOM 1383 O O . CYS B 1 34 ? 8.469 10.484 7.266 1 98.69 34 CYS B O 1
ATOM 1385 N N . THR B 1 35 ? 8.242 10.039 5.148 1 98.81 35 THR B N 1
ATOM 1386 C CA . THR B 1 35 ? 6.914 9.461 5.305 1 98.81 35 THR B CA 1
ATOM 1387 C C . THR B 1 35 ? 6.699 8.336 4.293 1 98.81 35 THR B C 1
ATOM 1389 O O . THR B 1 35 ? 7.59 8.023 3.502 1 98.81 35 THR B O 1
ATOM 1392 N N . SER B 1 36 ? 5.578 7.641 4.465 1 98.88 36 SER B N 1
ATOM 1393 C CA . SER B 1 36 ? 5.293 6.52 3.57 1 98.88 36 SER B CA 1
ATOM 1394 C C . SER B 1 36 ? 4.312 6.918 2.477 1 98.88 36 SER B C 1
ATOM 1396 O O . SER B 1 36 ? 3.527 7.855 2.65 1 98.88 36 SER B O 1
ATOM 1398 N N . ALA B 1 37 ? 4.398 6.191 1.35 1 98.94 37 ALA B N 1
ATOM 1399 C CA . ALA B 1 37 ? 3.424 6.387 0.279 1 98.94 37 ALA B CA 1
ATOM 1400 C C . ALA B 1 37 ? 1.999 6.195 0.792 1 98.94 37 ALA B C 1
ATOM 1402 O O . ALA B 1 37 ? 1.071 6.859 0.329 1 98.94 37 ALA B O 1
ATOM 1403 N N . THR B 1 38 ? 1.813 5.305 1.762 1 98.88 38 THR B N 1
ATOM 1404 C CA . THR B 1 38 ? 0.507 5.062 2.363 1 98.88 38 THR B CA 1
ATOM 1405 C C . THR B 1 38 ? 0.002 6.309 3.08 1 98.88 38 THR B C 1
ATOM 1407 O O . THR B 1 38 ? -1.147 6.715 2.896 1 98.88 38 THR B O 1
ATOM 1410 N N . VAL B 1 39 ? 0.852 6.945 3.875 1 98.88 39 VAL B N 1
ATOM 1411 C CA . VAL B 1 39 ? 0.5 8.18 4.57 1 98.88 39 VAL B CA 1
ATOM 1412 C C . VAL B 1 39 ? 0.241 9.289 3.555 1 98.88 39 VAL B C 1
ATOM 1414 O O . VAL B 1 39 ? -0.733 10.039 3.676 1 98.88 39 VAL B O 1
ATOM 1417 N N . TRP B 1 40 ? 1.105 9.328 2.555 1 98.88 40 TRP B N 1
ATOM 1418 C CA . TRP B 1 40 ? 1.003 10.328 1.498 1 98.88 40 TRP B CA 1
ATOM 1419 C C . TRP B 1 40 ? -0.334 10.219 0.772 1 98.88 40 TRP B C 1
ATOM 1421 O O . TRP B 1 40 ? -0.989 11.234 0.509 1 98.88 40 TRP B O 1
ATOM 1431 N N . HIS B 1 41 ? -0.745 9.016 0.51 1 98.81 41 HIS B N 1
ATOM 1432 C CA . HIS B 1 41 ? -2.031 8.719 -0.112 1 98.81 41 HIS B CA 1
ATOM 1433 C C . HIS B 1 41 ? -3.186 9.258 0.726 1 98.81 41 HIS B C 1
ATOM 1435 O O . HIS B 1 41 ? -4.09 9.914 0.197 1 98.81 41 HIS B O 1
ATOM 1441 N N . GLU B 1 42 ? -3.135 9.016 1.965 1 98.31 42 GLU B N 1
ATOM 1442 C CA . GLU B 1 42 ? -4.211 9.43 2.859 1 98.31 42 GLU B CA 1
ATOM 1443 C C . GLU B 1 42 ? -4.301 10.953 2.947 1 98.31 42 GLU B C 1
ATOM 1445 O O . GLU B 1 42 ? -5.398 11.516 2.943 1 98.31 42 GLU B O 1
ATOM 1450 N N . LEU B 1 43 ? -3.182 11.602 3.043 1 98.44 43 LEU B N 1
ATOM 1451 C CA . LEU B 1 43 ? -3.145 13.055 3.129 1 98.44 43 LEU B CA 1
ATOM 1452 C C . LEU B 1 43 ? -3.732 13.695 1.872 1 98.44 43 LEU B C 1
ATOM 1454 O O . LEU B 1 43 ? -4.605 14.555 1.96 1 98.44 43 LEU B O 1
ATOM 1458 N N . TRP B 1 44 ? -3.291 13.211 0.713 1 98.69 44 TRP B N 1
ATOM 1459 C CA . TRP B 1 44 ? -3.811 13.75 -0.539 1 98.69 44 TRP B CA 1
ATOM 1460 C C . TRP B 1 44 ? -5.297 13.445 -0.686 1 98.69 44 TRP B C 1
ATOM 1462 O O . TRP B 1 44 ? -6.066 14.289 -1.151 1 98.69 44 TRP B O 1
ATOM 1472 N N . HIS B 1 45 ? -5.684 12.227 -0.334 1 98.38 45 HIS B N 1
ATOM 1473 C CA . HIS B 1 45 ? -7.098 11.883 -0.407 1 98.38 45 HIS B CA 1
ATOM 1474 C C . HIS B 1 45 ? -7.945 12.852 0.407 1 98.38 45 HIS B C 1
ATOM 1476 O O . HIS B 1 45 ? -8.992 13.312 -0.059 1 98.38 45 HIS B O 1
ATOM 1482 N N . GLY B 1 46 ? -7.5 13.156 1.624 1 97.88 46 GLY B N 1
ATOM 1483 C CA . GLY B 1 46 ? -8.188 14.117 2.467 1 97.88 46 GLY B CA 1
ATOM 1484 C C . GLY B 1 46 ? -8.305 15.492 1.832 1 97.88 46 GLY B C 1
ATOM 1485 O O . GLY B 1 46 ? -9.367 16.125 1.883 1 97.88 46 GLY B O 1
ATOM 1486 N N . ILE B 1 47 ? -7.254 15.93 1.26 1 98.19 47 ILE B N 1
ATOM 1487 C CA . ILE B 1 47 ? -7.219 17.25 0.639 1 98.19 47 ILE B CA 1
ATOM 1488 C C . ILE B 1 47 ? -8.18 17.281 -0.547 1 98.19 47 ILE B C 1
ATOM 1490 O O . ILE B 1 47 ? -8.953 18.234 -0.695 1 98.19 47 ILE B O 1
ATOM 1494 N N . HIS B 1 48 ? -8.18 16.188 -1.348 1 98 48 HIS B N 1
ATOM 1495 C CA . HIS B 1 48 ? -9.016 16.141 -2.545 1 98 48 HIS B CA 1
ATOM 1496 C C . HIS B 1 48 ? -10.492 16.062 -2.188 1 98 48 HIS B C 1
ATOM 1498 O O . HIS B 1 48 ? -11.352 16.422 -3.002 1 98 48 HIS B O 1
ATOM 1504 N N . LEU B 1 49 ? -10.797 15.609 -0.986 1 97.75 49 LEU B N 1
ATOM 1505 C CA . LEU B 1 49 ? -12.188 15.516 -0.54 1 97.75 49 LEU B CA 1
ATOM 1506 C C . LEU B 1 49 ? -12.719 16.875 -0.138 1 97.75 49 LEU B C 1
ATOM 1508 O O . LEU B 1 49 ? -13.938 17.078 -0.044 1 97.75 49 LEU B O 1
ATOM 1512 N N . MET B 1 50 ? -11.82 17.797 0.163 1 97.38 50 MET B N 1
ATOM 1513 C CA . MET B 1 50 ? -12.234 19.125 0.613 1 97.38 50 MET B CA 1
ATOM 1514 C C . MET B 1 50 ? -12.867 19.922 -0.528 1 97.38 50 MET B C 1
ATOM 1516 O O . MET B 1 50 ? -12.461 19.781 -1.683 1 97.38 50 MET B O 1
ATOM 1520 N N . PRO B 1 51 ? -13.852 20.75 -0.141 1 96.06 51 PRO B N 1
ATOM 1521 C CA . PRO B 1 51 ? -14.32 21.688 -1.163 1 96.06 51 PRO B CA 1
ATOM 152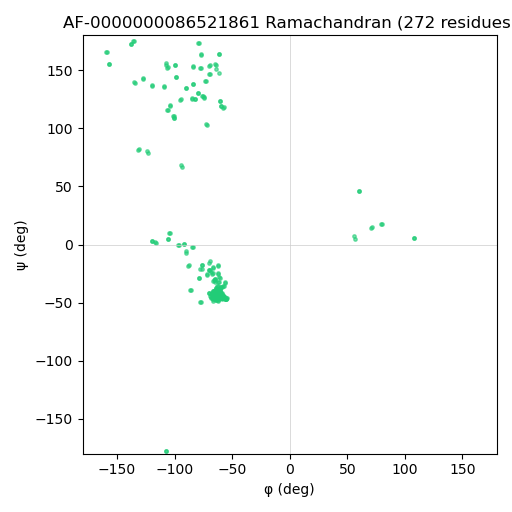2 C C . PRO B 1 51 ? -13.242 22.688 -1.601 1 96.06 51 PRO B C 1
ATOM 1524 O O . PRO B 1 51 ? -12.305 22.953 -0.85 1 96.06 51 PRO B O 1
ATOM 1527 N N . THR B 1 52 ? -13.492 23.125 -2.869 1 95.56 52 THR B N 1
ATOM 1528 C CA . THR B 1 52 ? -12.594 24.172 -3.33 1 95.56 52 THR B CA 1
ATOM 1529 C C . THR B 1 52 ? -12.641 25.375 -2.393 1 95.56 52 THR B C 1
ATOM 1531 O O . THR B 1 52 ? -13.711 25.922 -2.133 1 95.56 52 THR B O 1
ATOM 1534 N N . SER B 1 53 ? -11.531 25.703 -1.777 1 97.12 53 SER B N 1
ATOM 1535 C CA . SER B 1 53 ? -11.406 26.781 -0.794 1 97.12 53 SER B CA 1
ATOM 1536 C C . SER B 1 53 ? -9.961 27.219 -0.645 1 97.12 53 SER B C 1
ATOM 1538 O O . SER B 1 53 ? -9.047 26.594 -1.186 1 97.12 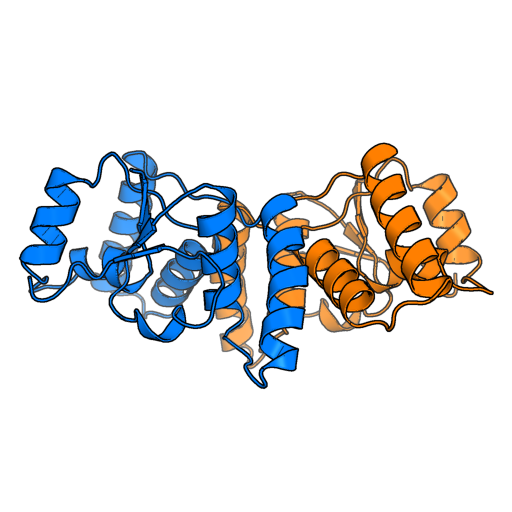53 SER B O 1
ATOM 1540 N N . GLN B 1 54 ? -9.797 28.344 -0.032 1 96.5 54 GLN B N 1
ATOM 1541 C CA . GLN B 1 54 ? -8.453 28.812 0.286 1 96.5 54 GLN B CA 1
ATOM 1542 C C . GLN B 1 54 ? -7.699 27.797 1.14 1 96.5 54 GLN B C 1
ATOM 1544 O O . GLN B 1 54 ? -6.5 27.578 0.948 1 96.5 54 GLN B O 1
ATOM 1549 N N . ARG B 1 55 ? -8.43 27.156 1.993 1 96.12 55 ARG B N 1
ATOM 1550 C CA . ARG B 1 55 ? -7.809 26.156 2.863 1 96.12 55 ARG B CA 1
ATOM 1551 C C . ARG B 1 55 ? -7.305 24.969 2.057 1 96.12 55 ARG B C 1
ATOM 1553 O O . ARG B 1 55 ? -6.203 24.469 2.299 1 96.12 55 ARG B O 1
ATOM 1560 N N . GLN B 1 56 ? -8.102 24.5 1.181 1 97.31 56 GLN B N 1
ATOM 1561 C CA . GLN B 1 56 ? -7.691 23.391 0.32 1 97.31 56 GLN B CA 1
ATOM 1562 C C . GLN B 1 56 ? -6.434 23.75 -0.472 1 97.31 56 GLN B C 1
ATOM 1564 O O . GLN B 1 56 ? -5.523 22.938 -0.601 1 97.31 56 GLN B O 1
ATOM 1569 N N . GLN B 1 57 ? -6.387 24.906 -0.99 1 97.5 57 GLN B N 1
ATOM 1570 C CA . GLN B 1 57 ? -5.227 25.375 -1.751 1 97.5 57 GLN B CA 1
ATOM 1571 C C . GLN B 1 57 ? -3.99 25.469 -0.863 1 97.5 57 GLN B C 1
ATOM 1573 O O . GLN B 1 57 ? -2.889 25.109 -1.278 1 97.5 57 GLN B O 1
ATOM 1578 N N . GLU B 1 58 ? -4.176 25.969 0.279 1 96.62 58 GLU B N 1
ATOM 1579 C CA . GLU B 1 58 ? -3.072 26.078 1.228 1 96.62 58 GLU B CA 1
ATOM 1580 C C . GLU B 1 58 ? -2.494 24.703 1.562 1 96.62 58 GLU B C 1
ATOM 1582 O O . GLU B 1 58 ? -1.275 24.547 1.642 1 96.62 58 GLU B O 1
ATOM 1587 N N . LEU B 1 59 ? -3.344 23.781 1.752 1 97.62 59 LEU B N 1
ATOM 1588 C CA . LEU B 1 59 ? -2.902 22.422 2.059 1 97.62 59 LEU B CA 1
ATOM 1589 C C . LEU B 1 59 ? -2.203 21.797 0.859 1 97.62 59 LEU B C 1
ATOM 1591 O O . LEU B 1 59 ? -1.202 21.094 1.017 1 97.62 59 LEU B O 1
ATOM 1595 N N . THR B 1 60 ? -2.738 22 -0.303 1 98 60 THR B N 1
ATOM 1596 C CA . THR B 1 60 ? -2.102 21.531 -1.531 1 98 60 THR B CA 1
ATOM 1597 C C . THR B 1 60 ? -0.692 22.109 -1.658 1 98 60 THR B C 1
ATOM 1599 O O . THR B 1 60 ? 0.255 21.375 -1.955 1 98 60 THR B O 1
ATOM 1602 N N . ASP B 1 61 ? -0.547 23.391 -1.407 1 97.75 61 ASP B N 1
ATOM 1603 C CA . ASP B 1 61 ? 0.75 24.062 -1.467 1 97.75 61 ASP B CA 1
ATOM 1604 C C . ASP B 1 61 ? 1.706 23.5 -0.417 1 97.75 61 ASP B C 1
ATOM 1606 O O . ASP B 1 61 ? 2.895 23.312 -0.687 1 97.75 61 ASP B O 1
ATOM 1610 N N . TYR B 1 62 ? 1.147 23.234 0.697 1 97.44 62 TYR B N 1
ATOM 1611 C CA . TYR B 1 62 ? 1.938 22.672 1.785 1 97.44 62 TYR B CA 1
ATOM 1612 C C . TYR B 1 62 ? 2.508 21.312 1.396 1 97.44 62 TYR B C 1
ATOM 1614 O O . TYR B 1 62 ? 3.703 21.062 1.568 1 97.44 62 TYR B O 1
ATOM 1622 N N . MET B 1 63 ? 1.677 20.453 0.821 1 97.81 63 MET B N 1
ATOM 1623 C CA . MET B 1 63 ? 2.107 19.125 0.4 1 97.81 63 MET B CA 1
ATOM 1624 C C . MET B 1 63 ? 3.193 19.219 -0.668 1 97.81 63 MET B C 1
ATOM 1626 O O . MET B 1 63 ? 4.18 18.484 -0.619 1 97.81 63 MET B O 1
ATOM 1630 N N . THR B 1 64 ? 2.998 20.078 -1.575 1 97.31 64 THR B N 1
ATOM 1631 C CA . THR B 1 64 ? 3.965 20.281 -2.65 1 97.31 64 THR B CA 1
ATOM 1632 C C . THR B 1 64 ? 5.297 20.781 -2.094 1 97.31 64 THR B C 1
ATOM 1634 O O . THR B 1 64 ? 6.359 20.297 -2.494 1 97.31 64 THR B O 1
ATOM 1637 N N . MET B 1 65 ? 5.223 21.672 -1.157 1 96.75 65 MET B N 1
ATOM 1638 C CA . MET B 1 65 ? 6.418 22.234 -0.54 1 96.75 65 MET B CA 1
ATOM 1639 C C . MET B 1 65 ? 7.207 21.172 0.21 1 96.75 65 MET B C 1
ATOM 1641 O O . MET B 1 65 ? 8.438 21.188 0.209 1 96.75 65 MET B O 1
ATOM 1645 N N . LEU B 1 66 ? 6.52 20.25 0.856 1 96.69 66 LEU B N 1
ATOM 1646 C CA . LEU B 1 66 ? 7.184 19.203 1.607 1 96.69 66 LEU B CA 1
ATOM 1647 C C . LEU B 1 66 ? 8.109 18.391 0.706 1 96.69 66 LEU B C 1
ATOM 1649 O O . LEU B 1 66 ? 9.25 18.109 1.079 1 96.69 66 LEU B O 1
ATOM 1653 N N . VAL B 1 67 ? 7.656 18.016 -0.443 1 96.81 67 VAL B N 1
ATOM 1654 C CA . VAL B 1 67 ? 8.445 17.219 -1.384 1 96.81 67 VAL B CA 1
ATOM 1655 C C . VAL B 1 67 ? 9.578 18.078 -1.954 1 96.81 67 VAL B C 1
ATOM 1657 O O . VAL B 1 67 ? 10.703 17.609 -2.092 1 96.81 67 VAL B O 1
ATOM 1660 N N . GLU B 1 68 ? 9.25 19.297 -2.266 1 96.38 68 GLU B N 1
ATOM 1661 C CA . GLU B 1 68 ? 10.25 20.219 -2.797 1 96.38 68 GLU B CA 1
ATOM 1662 C C . GLU B 1 68 ? 11.375 20.453 -1.789 1 96.38 68 GLU B C 1
ATOM 1664 O O . GLU B 1 68 ? 12.531 20.625 -2.172 1 96.38 68 GLU B O 1
ATOM 1669 N N . ASP B 1 69 ? 11.039 20.406 -0.592 1 95.31 69 ASP B N 1
ATOM 1670 C CA . ASP B 1 69 ? 12.008 20.641 0.473 1 95.31 69 ASP B CA 1
ATOM 1671 C C . ASP B 1 69 ? 12.766 19.375 0.83 1 95.31 69 ASP B C 1
ATOM 1673 O O . ASP B 1 69 ? 13.602 19.375 1.737 1 95.31 69 ASP B O 1
ATOM 1677 N N . GLY B 1 70 ? 12.398 18.312 0.162 1 95.75 70 GLY B N 1
ATOM 1678 C CA . GLY B 1 70 ? 13.242 17.141 0.275 1 95.75 70 GLY B CA 1
ATOM 1679 C C . GLY B 1 70 ? 12.609 16.031 1.099 1 95.75 70 GLY B C 1
ATOM 1680 O O . GLY B 1 70 ? 13.266 15.039 1.417 1 95.75 70 GLY B O 1
ATOM 1681 N N . LEU B 1 71 ? 11.367 16.156 1.531 1 97.56 71 LEU B N 1
ATOM 1682 C CA . LEU B 1 71 ? 10.727 15.039 2.236 1 97.56 71 LEU B CA 1
ATOM 1683 C C . LEU B 1 71 ? 10.672 13.797 1.354 1 97.56 71 LEU B C 1
ATOM 1685 O O . LEU B 1 71 ? 10.109 13.836 0.26 1 97.56 71 LEU B O 1
ATOM 1689 N N . GLU B 1 72 ? 11.328 12.812 1.869 1 98.25 72 GLU B N 1
ATOM 1690 C CA . GLU B 1 72 ? 11.312 11.547 1.139 1 98.25 72 GLU B CA 1
ATOM 1691 C C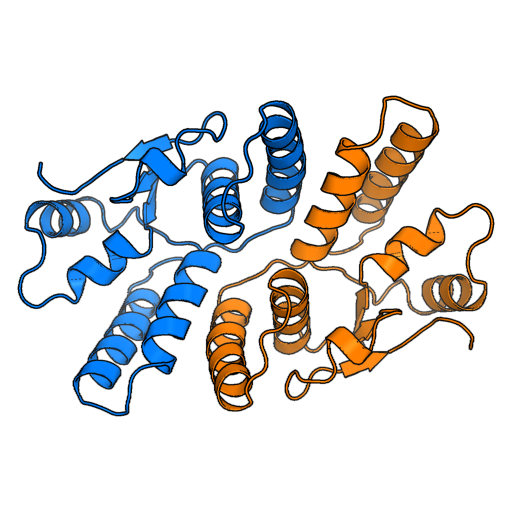 . GLU B 1 72 ? 10.016 10.789 1.383 1 98.25 72 GLU B C 1
ATOM 1693 O O . GLU B 1 72 ? 9.562 10.664 2.523 1 98.25 72 GLU B O 1
ATOM 1698 N N . ILE B 1 73 ? 9.352 10.336 0.32 1 98.81 73 ILE B N 1
ATOM 1699 C CA . ILE B 1 73 ? 8.188 9.461 0.387 1 98.81 73 ILE B CA 1
ATOM 1700 C C . ILE B 1 73 ? 8.602 8.023 0.105 1 98.81 73 ILE B C 1
ATOM 1702 O O . ILE B 1 73 ? 8.898 7.668 -1.036 1 98.81 73 ILE B O 1
ATOM 1706 N N . LEU B 1 74 ? 8.594 7.188 1.106 1 98.88 74 LEU B N 1
ATOM 1707 C CA . LEU B 1 74 ? 9.055 5.809 0.974 1 98.88 74 LEU B CA 1
ATOM 1708 C C . LEU B 1 74 ? 7.941 4.914 0.443 1 98.88 74 LEU B C 1
ATOM 1710 O O . LEU B 1 74 ? 6.785 5.047 0.852 1 98.88 74 LEU B O 1
ATOM 1714 N N . PRO B 1 75 ? 8.266 4.031 -0.458 1 98.94 75 PRO B N 1
ATOM 1715 C CA . PRO B 1 75 ? 7.254 3.154 -1.043 1 98.94 75 PRO B CA 1
ATOM 1716 C C . PRO B 1 75 ? 6.973 1.923 -0.184 1 98.94 75 PRO B C 1
ATOM 1718 O O . PRO B 1 75 ? 7.781 1.568 0.677 1 98.94 75 PRO B O 1
ATOM 1721 N N . PHE B 1 76 ? 5.746 1.364 -0.305 1 98.94 76 PHE B N 1
ATOM 1722 C CA . PHE B 1 76 ? 5.512 -0.026 0.069 1 98.94 76 PHE B CA 1
ATOM 1723 C C . PHE B 1 76 ? 6.137 -0.973 -0.947 1 98.94 76 PHE B C 1
ATOM 1725 O O . PHE B 1 76 ? 5.613 -1.145 -2.051 1 98.94 76 PHE B O 1
ATOM 1732 N N . CYS B 1 77 ? 7.277 -1.554 -0.57 1 98.88 77 CYS B N 1
ATOM 1733 C CA . CYS B 1 77 ? 8.117 -2.289 -1.506 1 98.88 77 CYS B CA 1
ATOM 1734 C C . CYS B 1 77 ? 8.031 -3.789 -1.257 1 98.88 77 CYS B C 1
ATOM 1736 O O . CYS B 1 77 ? 7.238 -4.238 -0.428 1 98.88 77 CYS B O 1
ATOM 1738 N N . GLN B 1 78 ? 8.812 -4.52 -2.045 1 98.88 78 GLN B N 1
ATOM 1739 C CA . GLN B 1 78 ? 8.828 -5.977 -1.96 1 98.88 78 GLN B CA 1
ATOM 1740 C C . GLN B 1 78 ? 9.156 -6.441 -0.542 1 98.88 78 GLN B C 1
ATOM 1742 O O . GLN B 1 78 ? 8.469 -7.305 0.005 1 98.88 78 GLN B O 1
ATOM 1747 N N . HIS B 1 79 ? 10.18 -5.875 0.083 1 98.81 79 HIS B N 1
ATOM 1748 C CA . HIS B 1 79 ? 10.594 -6.281 1.42 1 98.81 79 HIS B CA 1
ATOM 1749 C C . HIS B 1 79 ? 9.516 -5.98 2.451 1 98.81 79 HIS B C 1
ATOM 1751 O O . HIS B 1 79 ? 9.281 -6.777 3.361 1 98.81 79 HIS B O 1
ATOM 1757 N N . ALA B 1 80 ? 8.898 -4.836 2.305 1 98.94 80 ALA B N 1
ATOM 1758 C CA . ALA B 1 80 ? 7.793 -4.484 3.191 1 98.94 80 ALA B CA 1
ATOM 1759 C C . ALA B 1 80 ? 6.629 -5.457 3.027 1 98.94 80 ALA B C 1
ATOM 1761 O O . ALA B 1 80 ? 6.008 -5.863 4.012 1 98.94 80 ALA B O 1
ATOM 1762 N N . ALA B 1 81 ? 6.32 -5.785 1.809 1 98.94 81 ALA B N 1
ATOM 1763 C CA . ALA B 1 81 ? 5.25 -6.734 1.511 1 98.94 81 ALA B CA 1
ATOM 1764 C C . ALA B 1 81 ? 5.504 -8.078 2.182 1 98.94 81 ALA B C 1
ATOM 1766 O O . ALA B 1 81 ? 4.59 -8.68 2.756 1 98.94 81 ALA B O 1
ATOM 1767 N N . GLU B 1 82 ? 6.695 -8.531 2.088 1 98.81 82 GLU B N 1
ATOM 1768 C CA . GLU B 1 82 ? 7.066 -9.828 2.652 1 98.81 82 GLU B CA 1
ATOM 1769 C C . GLU B 1 82 ? 6.992 -9.805 4.176 1 98.81 82 GLU B C 1
ATOM 1771 O O . GLU B 1 82 ? 6.461 -10.734 4.789 1 98.81 82 GLU B O 1
ATOM 1776 N N . TRP B 1 83 ? 7.543 -8.781 4.789 1 98.88 83 TRP B N 1
ATOM 1777 C CA . TRP B 1 83 ? 7.434 -8.656 6.238 1 98.88 83 TRP B CA 1
ATOM 1778 C C . TRP B 1 83 ? 5.973 -8.617 6.676 1 98.88 83 TRP B C 1
ATOM 1780 O O . TRP B 1 83 ? 5.586 -9.312 7.621 1 98.88 83 TRP B O 1
ATOM 1790 N N . LEU B 1 84 ? 5.219 -7.82 5.984 1 98.81 84 LEU B N 1
ATOM 1791 C CA . LEU B 1 84 ? 3.824 -7.637 6.363 1 98.81 84 LEU B CA 1
ATOM 1792 C C . LEU B 1 84 ? 3.053 -8.945 6.238 1 98.81 84 LEU B C 1
ATOM 1794 O O . LEU B 1 84 ? 2.205 -9.258 7.082 1 98.81 84 LEU B O 1
ATOM 1798 N N . ALA B 1 85 ? 3.307 -9.664 5.191 1 98.75 85 ALA B N 1
ATOM 1799 C CA . ALA B 1 85 ? 2.635 -10.945 4.992 1 98.75 85 ALA B CA 1
ATOM 1800 C C . ALA B 1 85 ? 2.828 -11.859 6.199 1 98.75 85 ALA B C 1
ATOM 1802 O O . ALA B 1 85 ? 1.872 -12.469 6.688 1 98.75 85 ALA B O 1
ATOM 1803 N N . GLN B 1 86 ? 4.035 -11.93 6.652 1 98.44 86 GLN B N 1
ATOM 1804 C CA . GLN B 1 86 ? 4.359 -12.758 7.805 1 98.44 86 GLN B CA 1
ATOM 1805 C C . GLN B 1 86 ? 3.736 -12.195 9.078 1 98.44 86 GLN B C 1
ATOM 1807 O O . GLN B 1 86 ? 3.176 -12.938 9.883 1 98.44 86 GLN B O 1
ATOM 1812 N N . GLU B 1 87 ? 3.844 -10.961 9.297 1 98.75 87 GLU B N 1
ATOM 1813 C CA . GLU B 1 87 ? 3.352 -10.297 10.508 1 98.75 87 GLU B CA 1
ATOM 1814 C C . GLU B 1 87 ? 1.836 -10.422 10.625 1 98.75 87 GLU B C 1
ATOM 1816 O O . GLU B 1 87 ? 1.306 -10.602 11.719 1 98.75 87 GLU B O 1
ATOM 1821 N N . ARG B 1 88 ? 1.086 -10.305 9.508 1 98.5 88 ARG B N 1
ATOM 1822 C CA . ARG B 1 88 ? -0.367 -10.445 9.523 1 98.5 88 ARG B CA 1
ATOM 1823 C C . ARG B 1 88 ? -0.783 -11.828 10.016 1 98.5 88 ARG B C 1
ATOM 1825 O O . ARG B 1 88 ? -1.799 -11.969 10.695 1 98.5 88 ARG B O 1
ATOM 1832 N N . VAL B 1 89 ? -0.043 -12.82 9.625 1 98.31 89 VAL B N 1
ATOM 1833 C CA . VAL B 1 89 ? -0.347 -14.18 10.078 1 98.31 89 VAL B CA 1
ATOM 1834 C C . VAL B 1 89 ? -0.129 -14.281 11.586 1 98.31 89 VAL B C 1
ATOM 1836 O O . VAL B 1 89 ? -0.96 -14.844 12.297 1 98.31 89 VAL B O 1
ATOM 1839 N N . ARG B 1 90 ? 1.041 -13.719 12.039 1 98.31 90 ARG B N 1
ATOM 1840 C CA . ARG B 1 90 ? 1.305 -13.703 13.469 1 98.31 90 ARG B CA 1
ATOM 1841 C C . ARG B 1 90 ? 0.172 -13.023 14.227 1 98.31 90 ARG B C 1
ATOM 1843 O O . ARG B 1 90 ? -0.338 -13.562 15.211 1 98.31 90 ARG B O 1
ATOM 1850 N N . LEU B 1 91 ? -0.276 -11.914 13.812 1 98.56 91 LEU B N 1
ATOM 1851 C CA . LEU B 1 91 ? -1.32 -11.125 14.461 1 98.56 91 LEU B CA 1
ATOM 1852 C C . LEU B 1 91 ? -2.66 -11.852 14.406 1 98.56 91 LEU B C 1
ATOM 1854 O O . LEU B 1 91 ? -3.418 -11.836 15.383 1 98.56 91 LEU B O 1
ATOM 1858 N N . LYS B 1 92 ? -2.908 -12.469 13.25 1 97.75 92 LYS B N 1
ATOM 1859 C CA . LYS B 1 92 ? -4.141 -13.234 13.117 1 97.75 92 LYS B CA 1
ATOM 1860 C C . LYS B 1 92 ? -4.211 -14.344 14.164 1 97.75 92 LYS B C 1
ATOM 1862 O O . LYS B 1 92 ? -5.262 -14.578 14.766 1 97.75 92 LYS B O 1
ATOM 1867 N N . ARG B 1 93 ? -3.133 -15 14.383 1 96.88 93 ARG B N 1
ATOM 1868 C CA . ARG B 1 93 ? -3.059 -16.078 15.375 1 96.88 93 ARG B CA 1
ATOM 1869 C C . ARG B 1 93 ? -3.334 -15.539 16.781 1 96.88 93 ARG B C 1
ATOM 1871 O O . ARG B 1 93 ? -3.799 -16.281 17.641 1 96.88 93 ARG B O 1
ATOM 1878 N N . LEU B 1 94 ? -3.098 -14.289 16.984 1 97.44 94 LEU B N 1
ATOM 1879 C CA . LEU B 1 94 ? -3.336 -13.633 18.266 1 97.44 94 LEU B CA 1
ATOM 1880 C C . LEU B 1 94 ? -4.738 -13.031 18.312 1 97.44 94 LEU B C 1
ATOM 1882 O O . LEU B 1 94 ? -5.094 -12.352 19.281 1 97.44 94 LEU B O 1
ATOM 1886 N N . GLY B 1 95 ? -5.516 -13.188 17.25 1 97.88 95 GLY B N 1
ATOM 1887 C CA . GLY B 1 95 ? -6.871 -12.664 17.188 1 97.88 95 GLY B CA 1
ATOM 1888 C C . GLY B 1 95 ? -6.922 -11.18 16.875 1 97.88 95 GLY B C 1
ATOM 1889 O O . GLY B 1 95 ? -7.918 -10.508 17.172 1 97.88 95 GLY B O 1
ATOM 1890 N N . LEU B 1 96 ? -5.852 -10.648 16.359 1 97.56 96 LEU B N 1
ATOM 1891 C CA . LEU B 1 96 ? -5.746 -9.219 16.062 1 97.56 96 LEU B CA 1
ATOM 1892 C C . LEU B 1 96 ? -5.766 -8.969 14.57 1 97.56 96 LEU B C 1
ATOM 1894 O O . LEU B 1 96 ? -5.172 -9.719 13.797 1 97.56 96 LEU B O 1
ATOM 1898 N N . THR B 1 97 ? -6.52 -7.969 14.125 1 95.31 97 THR B N 1
ATOM 1899 C CA . THR B 1 97 ? -6.578 -7.555 12.727 1 95.31 97 THR B CA 1
ATOM 1900 C C . THR B 1 97 ? -6.41 -6.043 12.609 1 95.31 97 THR B C 1
ATOM 1902 O O . THR B 1 97 ? -7.395 -5.316 12.445 1 95.31 97 THR B O 1
ATOM 1905 N N . PRO B 1 98 ? -5.191 -5.578 12.641 1 94.88 98 PRO B N 1
ATOM 1906 C CA . PRO B 1 98 ? -4.984 -4.137 12.492 1 94.88 98 PRO B CA 1
ATOM 1907 C C . PRO B 1 98 ? -5.473 -3.609 11.141 1 94.88 98 PRO B C 1
ATOM 1909 O O . PRO B 1 98 ? -5.691 -4.391 10.211 1 94.88 98 PRO B O 1
ATOM 1912 N N . SER B 1 99 ? -5.617 -2.252 11.102 1 95.81 99 SER B N 1
ATOM 1913 C CA . SER B 1 99 ? -6.008 -1.615 9.844 1 95.81 99 SER B CA 1
ATOM 1914 C C . SER B 1 99 ? -4.977 -1.87 8.75 1 95.81 99 SER B C 1
ATOM 1916 O O . SER B 1 99 ? -3.783 -1.994 9.031 1 95.81 99 SER B O 1
ATOM 1918 N N . LYS B 1 100 ? -5.461 -1.953 7.543 1 95.94 100 LYS B N 1
ATOM 1919 C CA . LYS B 1 100 ? -4.582 -2.17 6.395 1 95.94 100 LYS B CA 1
ATOM 1920 C C . LYS B 1 100 ? -3.586 -1.024 6.246 1 95.94 100 LYS B C 1
ATOM 1922 O O . LYS B 1 100 ? -2.428 -1.245 5.891 1 95.94 100 LYS B O 1
ATOM 1927 N N . TYR B 1 101 ? -4.062 0.188 6.496 1 97.31 101 TYR B N 1
ATOM 1928 C CA . TYR B 1 101 ? -3.188 1.351 6.391 1 97.31 101 TYR B CA 1
ATOM 1929 C C . TYR B 1 101 ? -2.102 1.313 7.461 1 97.31 101 TYR B C 1
ATOM 1931 O O . TYR B 1 101 ? -0.916 1.46 7.156 1 97.31 101 TYR B O 1
ATOM 1939 N N . ASP B 1 102 ? -2.479 1.07 8.703 1 98.12 102 ASP B N 1
ATOM 1940 C CA . ASP B 1 102 ? -1.505 0.975 9.789 1 98.12 102 ASP B CA 1
ATOM 1941 C C . ASP B 1 102 ? -0.515 -0.161 9.539 1 98.12 102 ASP B C 1
ATOM 1943 O O . ASP B 1 102 ? 0.672 -0.034 9.844 1 98.12 102 ASP B O 1
ATOM 1947 N N . SER B 1 103 ? -1.01 -1.215 8.984 1 98.75 103 SER B N 1
ATOM 1948 C CA . SER B 1 103 ? -0.177 -2.373 8.68 1 98.75 103 SER B CA 1
ATOM 1949 C C . SER B 1 103 ? 0.902 -2.021 7.656 1 98.75 103 SER B C 1
ATOM 1951 O O . SER B 1 103 ? 2.066 -2.387 7.828 1 98.75 103 SER B O 1
ATOM 1953 N N . GLU B 1 104 ? 0.549 -1.312 6.645 1 98.88 104 GLU B N 1
ATOM 1954 C CA . GLU B 1 104 ? 1.522 -0.919 5.629 1 98.88 104 GLU B CA 1
ATOM 1955 C C . GLU B 1 104 ? 2.531 0.08 6.188 1 98.88 104 GLU B C 1
ATOM 1957 O O . GLU B 1 104 ? 3.725 -0.001 5.891 1 98.88 104 GLU B O 1
ATOM 1962 N N . ILE B 1 105 ? 2.018 1.007 6.945 1 98.88 105 ILE B N 1
ATOM 1963 C CA . ILE B 1 105 ? 2.896 1.991 7.566 1 98.88 105 ILE B CA 1
ATOM 1964 C C . ILE B 1 105 ? 3.92 1.283 8.453 1 98.88 105 ILE B C 1
ATOM 1966 O O . ILE B 1 105 ? 5.117 1.58 8.391 1 98.88 105 ILE B O 1
ATOM 1970 N N . ALA B 1 106 ? 3.48 0.33 9.258 1 98.88 106 ALA B N 1
ATOM 1971 C CA . ALA B 1 106 ? 4.367 -0.458 10.109 1 98.88 106 ALA B CA 1
ATOM 1972 C C . ALA B 1 106 ? 5.402 -1.209 9.273 1 98.88 106 ALA B C 1
ATOM 1974 O O . ALA B 1 106 ? 6.586 -1.233 9.617 1 98.88 106 ALA B O 1
ATOM 1975 N N . ALA B 1 107 ? 5.012 -1.8 8.203 1 98.94 107 ALA B N 1
ATOM 1976 C CA . ALA B 1 107 ? 5.902 -2.564 7.34 1 98.94 107 ALA B CA 1
ATOM 1977 C C . ALA B 1 107 ? 6.996 -1.675 6.754 1 98.94 107 ALA B C 1
ATOM 1979 O O . ALA B 1 107 ? 8.172 -2.047 6.742 1 98.94 107 ALA B O 1
ATOM 1980 N N . VAL B 1 108 ? 6.586 -0.499 6.258 1 98.94 108 VAL B N 1
ATOM 1981 C CA . VAL B 1 108 ? 7.547 0.436 5.684 1 98.94 108 VAL B CA 1
ATOM 1982 C C . VAL B 1 108 ? 8.547 0.875 6.75 1 98.94 108 VAL B C 1
ATOM 1984 O O . VAL B 1 108 ? 9.75 0.96 6.488 1 98.94 108 VAL B O 1
ATOM 1987 N N . ALA B 1 109 ? 8.047 1.117 7.934 1 98.88 109 ALA B N 1
ATOM 1988 C CA . ALA B 1 109 ? 8.922 1.554 9.016 1 98.88 109 ALA B CA 1
ATOM 1989 C C . ALA B 1 109 ? 9.945 0.472 9.367 1 98.88 109 ALA B C 1
ATOM 1991 O O . ALA B 1 109 ? 11.141 0.751 9.477 1 98.88 109 ALA B O 1
ATOM 1992 N N . ILE B 1 110 ? 9.508 -0.732 9.523 1 98.5 110 ILE B N 1
ATOM 1993 C CA . ILE B 1 110 ? 10.352 -1.817 10.008 1 98.5 110 ILE B CA 1
ATOM 1994 C C . ILE B 1 110 ? 11.445 -2.109 8.984 1 98.5 110 ILE B C 1
ATOM 1996 O O . ILE B 1 110 ? 12.625 -2.238 9.344 1 98.5 110 ILE B O 1
ATOM 2000 N N . VAL B 1 111 ? 11.133 -2.174 7.707 1 98.5 111 VAL B N 1
ATOM 2001 C CA . VAL B 1 111 ? 12.102 -2.619 6.715 1 98.5 111 VAL B CA 1
ATOM 2002 C C . VAL B 1 111 ? 13.109 -1.507 6.441 1 98.5 111 VAL B C 1
ATOM 2004 O O . VAL B 1 111 ? 14.172 -1.751 5.867 1 98.5 111 VAL B O 1
ATOM 2007 N N . ASN B 1 112 ? 12.773 -0.306 6.816 1 98.62 112 ASN B N 1
ATOM 2008 C CA . ASN B 1 112 ? 13.68 0.82 6.637 1 98.62 112 ASN B CA 1
ATOM 2009 C C . ASN B 1 112 ? 14.312 1.247 7.957 1 98.62 112 ASN B C 1
ATOM 2011 O O . ASN B 1 112 ? 14.977 2.285 8.023 1 98.62 112 ASN B O 1
ATOM 2015 N N . HIS B 1 113 ? 14.062 0.531 9.016 1 98.38 113 HIS B N 1
ATOM 2016 C CA . HIS B 1 113 ? 14.641 0.759 10.336 1 98.38 113 HIS B CA 1
ATOM 2017 C C . HIS B 1 113 ? 14.289 2.15 10.859 1 98.38 113 HIS B C 1
ATOM 2019 O O . HIS B 1 113 ? 15.164 2.867 11.352 1 98.38 113 HIS B O 1
ATOM 2025 N N . LEU B 1 114 ? 13.023 2.496 10.727 1 98.69 114 LEU B N 1
ATOM 2026 C CA . LEU B 1 114 ? 12.547 3.816 11.125 1 98.69 114 LEU B CA 1
ATOM 2027 C C . LEU B 1 114 ? 11.711 3.732 12.398 1 98.69 114 LEU B C 1
ATOM 2029 O O . LEU B 1 114 ? 11.141 2.684 12.703 1 98.69 114 LEU B O 1
ATOM 2033 N N . THR B 1 115 ? 11.641 4.812 13.102 1 98.62 115 THR B N 1
ATOM 2034 C CA . THR B 1 115 ? 10.688 5.012 14.188 1 98.62 115 THR B CA 1
ATOM 2035 C C . THR B 1 115 ? 9.445 5.742 13.695 1 98.62 115 THR B C 1
ATOM 2037 O O . THR B 1 115 ? 9.547 6.828 13.117 1 98.62 115 THR B O 1
ATOM 2040 N N . ILE B 1 116 ? 8.289 5.121 13.93 1 98.81 116 ILE B N 1
ATOM 2041 C CA . ILE B 1 116 ? 7.039 5.777 13.555 1 98.81 116 ILE B CA 1
ATOM 2042 C C . ILE B 1 116 ? 6.719 6.883 14.555 1 98.81 116 ILE B C 1
ATOM 2044 O O . ILE B 1 116 ? 6.785 6.672 15.766 1 98.81 116 ILE B O 1
ATOM 2048 N N . VAL B 1 117 ? 6.484 8.047 14.023 1 98.62 117 VAL B N 1
ATOM 2049 C CA . VAL B 1 117 ? 6.023 9.141 14.875 1 98.62 117 VAL B CA 1
ATOM 2050 C C . VAL B 1 117 ? 4.523 9.359 14.672 1 98.62 117 VAL B C 1
ATOM 2052 O O . VAL B 1 117 ? 4.082 9.664 13.555 1 98.62 117 VAL B O 1
ATOM 2055 N N . THR B 1 118 ? 3.781 9.203 15.719 1 98.5 118 THR B N 1
ATOM 2056 C CA . THR B 1 118 ? 2.326 9.281 15.656 1 98.5 118 THR B CA 1
ATOM 2057 C C . THR B 1 118 ? 1.744 9.633 17.031 1 98.5 118 THR B C 1
ATOM 2059 O O . THR B 1 118 ? 2.381 9.406 18.062 1 98.5 118 THR B O 1
ATOM 2062 N N . ARG B 1 119 ? 0.545 10.219 16.938 1 97.75 119 ARG B N 1
ATOM 2063 C CA . ARG B 1 119 ? -0.219 10.406 18.172 1 97.75 119 ARG B CA 1
ATOM 2064 C C . ARG B 1 119 ? -0.898 9.109 18.594 1 97.75 119 ARG B C 1
ATOM 2066 O O . ARG B 1 119 ? -1.173 8.906 19.781 1 97.75 119 ARG B O 1
ATOM 2073 N N . ASN B 1 120 ? -1.238 8.227 17.641 1 97.44 120 ASN B N 1
ATOM 2074 C CA . ASN B 1 120 ? -1.994 7 17.875 1 97.44 120 ASN B CA 1
ATOM 2075 C C . ASN B 1 120 ? -1.071 5.801 18.094 1 97.44 120 ASN B C 1
ATOM 2077 O O . ASN B 1 120 ? -1.137 4.824 17.344 1 97.44 120 ASN B O 1
ATOM 2081 N N . VAL B 1 121 ? -0.362 5.82 19.156 1 97.38 121 VAL B N 1
ATOM 2082 C CA . VAL B 1 121 ? 0.683 4.832 19.422 1 97.38 121 VAL B CA 1
ATOM 2083 C C . VAL B 1 121 ? 0.06 3.449 19.578 1 97.38 121 VAL B C 1
ATOM 2085 O O . VAL B 1 121 ? 0.65 2.445 19.172 1 97.38 121 VAL B O 1
ATOM 2088 N N . ASP B 1 122 ? -1.16 3.365 20.094 1 97.19 122 ASP B N 1
ATOM 2089 C CA . ASP B 1 122 ? -1.833 2.1 20.375 1 97.19 122 ASP B CA 1
ATOM 2090 C C . ASP B 1 122 ? -2.111 1.331 19.078 1 97.19 122 ASP B C 1
ATOM 2092 O O . ASP B 1 122 ? -2.139 0.099 19.078 1 97.19 122 ASP B O 1
ATOM 2096 N N . ASP B 1 123 ? -2.318 2.053 18 1 97.62 123 ASP B N 1
ATOM 2097 C CA . ASP B 1 123 ? -2.619 1.429 16.719 1 97.62 123 ASP B CA 1
ATOM 2098 C C . ASP B 1 123 ? -1.462 0.549 16.25 1 97.62 123 ASP B C 1
ATOM 2100 O O . ASP B 1 123 ? -1.646 -0.332 15.406 1 97.62 123 ASP B O 1
ATOM 2104 N N . PHE B 1 124 ? -0.239 0.755 16.812 1 98.25 124 PHE B N 1
ATOM 2105 C CA . PHE B 1 124 ? 0.949 0.073 16.312 1 98.25 124 PHE B CA 1
ATOM 2106 C C . PHE B 1 124 ? 1.522 -0.861 17.375 1 98.25 124 PHE B C 1
ATOM 2108 O O . PHE B 1 124 ? 2.52 -1.545 17.141 1 98.25 124 PHE B O 1
ATOM 2115 N N . ALA B 1 125 ? 0.882 -0.937 18.516 1 96.75 125 ALA B N 1
ATOM 2116 C CA . ALA B 1 125 ? 1.413 -1.616 19.688 1 96.75 125 ALA B CA 1
ATOM 2117 C C . ALA B 1 125 ? 1.515 -3.121 19.453 1 96.75 125 ALA B C 1
ATOM 2119 O O . ALA B 1 125 ? 2.355 -3.793 20.062 1 96.75 125 ALA B O 1
ATOM 2120 N N . SER B 1 126 ? 0.77 -3.656 18.594 1 97.5 126 SER B N 1
ATOM 2121 C CA . SER B 1 126 ? 0.703 -5.105 18.438 1 97.5 126 SER B CA 1
ATOM 2122 C C . SER B 1 126 ? 1.765 -5.602 17.469 1 97.5 126 SER B C 1
ATOM 2124 O O . SER B 1 126 ? 2.031 -6.805 17.391 1 97.5 126 SER B O 1
ATOM 2126 N N . PHE B 1 127 ? 2.322 -4.703 16.625 1 98.44 127 PHE B N 1
ATOM 2127 C CA . PHE B 1 127 ? 3.295 -5.121 15.617 1 98.44 127 PHE B CA 1
ATOM 2128 C C . PHE B 1 127 ? 4.633 -5.461 16.266 1 98.44 127 PHE B C 1
ATOM 2130 O O . PHE B 1 127 ? 5.082 -4.758 17.172 1 98.44 127 PHE B O 1
ATOM 2137 N N . ALA B 1 128 ? 5.293 -6.5 15.781 1 97.38 128 ALA B N 1
ATOM 2138 C CA . ALA B 1 128 ? 6.562 -6.945 16.344 1 97.38 128 ALA B CA 1
ATOM 2139 C C . ALA B 1 128 ? 7.699 -6.004 15.953 1 97.38 128 ALA B C 1
ATOM 2141 O O . ALA B 1 128 ? 7.875 -5.695 14.766 1 97.38 128 ALA B O 1
ATOM 2142 N N . ASP B 1 129 ? 8.398 -5.523 16.906 1 97.56 129 ASP B N 1
ATOM 2143 C CA . ASP B 1 129 ? 9.68 -4.848 16.766 1 97.56 129 ASP B CA 1
ATOM 2144 C C . ASP B 1 129 ? 9.508 -3.473 16.125 1 97.56 129 ASP B C 1
ATOM 2146 O O . ASP B 1 129 ? 10.477 -2.893 15.617 1 97.56 129 ASP B O 1
ATOM 2150 N N . VAL B 1 130 ? 8.258 -2.967 16.078 1 98 130 VAL B N 1
ATOM 2151 C CA . VAL B 1 130 ? 8.023 -1.64 15.516 1 98 130 VAL B CA 1
ATOM 2152 C C . VAL B 1 130 ? 8.25 -0.58 16.594 1 98 130 VAL B C 1
ATOM 2154 O O . VAL B 1 130 ? 7.707 -0.68 17.703 1 98 130 VAL B O 1
ATOM 2157 N N . ARG B 1 131 ? 9.133 0.418 16.266 1 98.25 131 ARG B N 1
ATOM 2158 C CA . ARG B 1 131 ? 9.398 1.529 17.172 1 98.25 131 ARG B CA 1
ATOM 2159 C C . ARG B 1 131 ? 8.438 2.688 16.922 1 98.25 131 ARG B C 1
ATOM 2161 O O . ARG B 1 131 ? 8.18 3.043 15.766 1 98.25 131 ARG B O 1
ATOM 2168 N N . VAL B 1 132 ? 7.918 3.201 18.031 1 98.44 132 VAL B N 1
ATOM 2169 C CA . VAL B 1 132 ? 6.941 4.277 17.906 1 98.44 132 VAL B CA 1
ATOM 2170 C C . VAL B 1 132 ? 7.258 5.383 18.906 1 98.44 132 VAL B C 1
ATOM 2172 O O . VAL B 1 132 ? 7.703 5.109 20.016 1 98.44 132 VAL B O 1
ATOM 2175 N N . GLU B 1 133 ? 7.121 6.586 18.484 1 97.81 133 GLU B N 1
ATOM 2176 C CA . GLU B 1 133 ? 7.227 7.754 19.359 1 97.81 133 GLU B CA 1
ATOM 2177 C C . GLU B 1 133 ? 6.004 8.656 19.219 1 97.81 133 GLU B C 1
ATOM 2179 O O . GLU B 1 133 ? 5.434 8.773 18.141 1 97.81 133 GLU B O 1
ATOM 2184 N N . ASN B 1 134 ? 5.625 9.203 20.312 1 98.19 134 ASN B N 1
ATOM 2185 C CA . ASN B 1 134 ? 4.625 10.273 20.359 1 98.19 134 ASN B CA 1
ATOM 2186 C C . ASN B 1 134 ? 5.266 11.625 20.656 1 98.19 134 ASN B C 1
ATOM 2188 O O . ASN B 1 134 ? 5.785 11.844 21.766 1 98.19 134 ASN B O 1
ATOM 2192 N N . TRP B 1 135 ? 5.156 12.492 19.703 1 97 135 TRP B N 1
ATOM 2193 C CA . TRP B 1 135 ? 5.797 13.797 19.844 1 97 135 TRP B CA 1
ATOM 2194 C C . TRP B 1 135 ? 4.852 14.797 20.5 1 97 135 TRP B C 1
ATOM 2196 O O . TRP B 1 135 ? 5.238 15.938 20.781 1 97 135 TRP B O 1
ATOM 2206 N N . PHE B 1 136 ? 3.561 14.375 20.703 1 96.44 136 PHE B N 1
ATOM 2207 C CA . PHE B 1 136 ? 2.594 15.281 21.312 1 96.44 136 PHE B CA 1
ATOM 2208 C C . PHE B 1 136 ? 2.818 15.375 22.828 1 96.44 136 PHE B C 1
ATOM 2210 O O . PHE B 1 136 ? 3.195 14.391 23.469 1 96.44 136 PHE B O 1
ATOM 2217 N N . GLY B 1 137 ? 2.238 16.422 23.406 1 82.12 137 GLY B N 1
ATOM 2218 C CA . GLY B 1 137 ? 2.119 16.672 24.844 1 82.12 137 GLY B CA 1
ATOM 2219 C C . GLY B 1 137 ? 3.457 16.672 25.562 1 82.12 137 GLY B C 1
ATOM 2220 O O . GLY B 1 137 ? 3.508 16.641 26.797 1 82.12 137 GLY B O 1
ATOM 2221 N N . LEU B 1 138 ? 4.758 16.594 24.797 1 57.41 138 LEU B N 1
ATOM 2222 C CA . LEU B 1 138 ? 5.902 16.609 25.703 1 57.41 138 LEU B CA 1
ATOM 2223 C C . LEU B 1 138 ? 6.098 17.984 26.328 1 57.41 138 LEU B C 1
ATOM 2225 O O . LEU B 1 138 ? 5.789 19 25.703 1 57.41 138 LEU B O 1
#